Protein AF-A0A1Q3B0R3-F1 (afdb_monomer)

Solvent-accessible surface area (backbone atoms only — not comparable to full-atom values): 19581 Å² total; per-residue (Å²): 108,71,70,56,51,60,72,66,53,61,60,53,96,90,55,54,72,67,57,45,49,49,55,50,49,53,53,49,51,57,33,43,76,69,75,50,77,76,59,70,74,56,52,52,55,48,52,66,68,22,50,59,77,87,75,52,79,82,77,76,90,80,85,78,93,72,81,80,79,82,77,89,75,82,88,81,92,72,90,74,79,73,59,55,33,92,87,77,73,46,70,79,63,64,89,89,72,61,79,80,74,80,79,80,86,87,82,86,84,85,92,84,86,88,89,79,91,87,90,82,88,83,86,85,83,88,82,85,87,79,91,78,93,70,89,78,79,77,83,71,84,85,76,77,81,78,74,91,69,88,67,90,64,84,76,74,50,71,66,59,54,50,53,52,50,52,52,50,51,52,51,52,53,51,51,52,52,51,51,56,50,51,53,52,52,50,56,51,52,53,50,53,52,52,53,50,50,54,51,51,52,52,53,52,53,50,50,53,52,50,51,54,52,52,49,54,53,50,55,54,48,55,51,52,54,51,52,48,56,51,50,54,52,50,51,53,52,48,53,54,48,51,59,50,49,56,53,48,51,54,55,58,70,68,51,73,57,96,81,66,66,61,49,101,89,42,79,76,72,95,78,74,76,83,72,75,83,75,75,74,72,78,80,71,77,79,73,48,43,93,86,77,73,46,115

InterPro domains:
  IPR036875 Zinc finger, CCHC-type superfamily [SSF57756] (71-107)

Mean predicted aligned error: 23.67 Å

Organism: Cephalotus follicularis (NCBI:txid3775)

pLDDT: mean 71.51, std 23.35, range [25.36, 98.0]

Secondary structure (DSSP, 8-state):
-HHHHHHH----TT--HHHHHHHHHHHHHHHHHTT----HHHHHHHHHHHS-GGGS-------------PPPPPP--------B-TTT--BS--GGG-GGGGG--------------------------------------S---------------HHHHHHHHHHHHHHHHHHHHHHHHHHHHHHHHHHHHHHHHHHHHHHHHHHHHHHHHHHHHHHHHHHHHHHHHHHHHHHHHHHHHHHHHHHHHHHHHTSPPTT---BTTB---TT------------------TTT---

Foldseek 3Di:
DLVVCLVPQADDPPDDPVRSVVVNVVSQVVCVVVVRHDDPVVSVVSSVVRYDPVPPPPDDDDDDDDDDDDDDDDDDDDDDPFDADPPPRDGDDDPPPPPVPPPDDDDDDDDDDDDDDDDDDDDDDDDDDDDDDDDPPDPPPPDDPDDDDPDVPPPDDPVNVVVVVVVVVVVVVVVVVVVVVVVVVVVVVVVVVVVVVVVVVVVVVVVVVVVVVVVVVVVVVVVVVVVVVVVVVVVVVVVVVVVVVVVVVVVVVPDDDPPQPPDPPDDGDPDDDPDPPPPPPPPPPPPQPPPPRHD

Structure (mmCIF, N/CA/C/O backbone):
data_AF-A0A1Q3B0R3-F1
#
_entry.id   AF-A0A1Q3B0R3-F1
#
loop_
_atom_site.group_PDB
_atom_site.id
_atom_site.type_symbol
_atom_site.label_atom_id
_atom_site.label_alt_id
_atom_site.label_comp_id
_atom_site.label_asym_id
_atom_site.label_entity_id
_atom_site.label_seq_id
_atom_site.pdbx_PDB_ins_code
_atom_site.Cartn_x
_atom_site.Cartn_y
_atom_site.Cartn_z
_atom_site.occupancy
_atom_site.B_iso_or_equiv
_atom_site.auth_seq_id
_atom_site.auth_comp_id
_atom_site.auth_asym_id
_atom_site.auth_atom_id
_atom_site.pdbx_PDB_model_num
ATOM 1 N N . MET A 1 1 ? 8.144 33.956 -29.793 1.00 75.81 1 MET A N 1
ATOM 2 C CA . MET A 1 1 ? 9.539 34.201 -30.207 1.00 75.81 1 MET A CA 1
ATOM 3 C C . MET A 1 1 ? 10.248 32.880 -30.516 1.00 75.81 1 MET A C 1
ATOM 5 O O . MET A 1 1 ? 10.389 32.580 -31.688 1.00 75.81 1 MET A O 1
ATOM 9 N N . LEU A 1 2 ? 10.483 31.998 -29.536 1.00 83.12 2 LEU A N 1
ATOM 10 C CA . LEU A 1 2 ? 11.198 30.714 -29.725 1.00 83.12 2 LEU A CA 1
ATOM 11 C C . LEU A 1 2 ? 10.595 29.722 -30.744 1.00 83.12 2 LEU A C 1
ATOM 13 O O . LEU A 1 2 ? 11.325 29.058 -31.470 1.00 83.12 2 LEU A O 1
ATOM 17 N N . VAL A 1 3 ? 9.262 29.612 -30.836 1.00 83.94 3 VAL A N 1
ATOM 18 C CA . VAL A 1 3 ? 8.623 28.755 -31.864 1.00 83.94 3 VAL A CA 1
ATOM 19 C C . VAL A 1 3 ? 8.894 29.296 -33.268 1.00 83.94 3 VAL A C 1
ATOM 21 O O . VAL A 1 3 ? 9.126 28.526 -34.190 1.00 83.94 3 VAL A O 1
ATOM 24 N N . HIS A 1 4 ? 8.921 30.620 -33.414 1.00 84.31 4 HIS A N 1
ATOM 25 C CA . HIS A 1 4 ? 9.191 31.269 -34.690 1.00 84.31 4 HIS A CA 1
ATOM 26 C C . HIS A 1 4 ? 10.665 31.126 -35.093 1.00 84.31 4 HIS A C 1
ATOM 28 O O . HIS A 1 4 ? 10.960 30.841 -36.248 1.00 84.31 4 HIS A O 1
ATOM 34 N N . GLU A 1 5 ? 11.582 31.236 -34.130 1.00 84.69 5 GLU A N 1
ATOM 35 C CA . GLU A 1 5 ? 13.009 30.948 -34.331 1.00 84.69 5 GLU A CA 1
ATOM 36 C C . GLU A 1 5 ? 13.243 29.495 -34.746 1.00 84.69 5 GLU A C 1
ATOM 38 O O . GLU A 1 5 ? 14.002 29.239 -35.674 1.00 84.69 5 GLU A O 1
ATOM 43 N N . TYR A 1 6 ? 12.538 28.543 -34.128 1.00 90.38 6 TYR A N 1
ATOM 44 C CA . TYR A 1 6 ? 12.558 27.148 -34.561 1.00 90.38 6 TYR A CA 1
ATOM 45 C C . TYR A 1 6 ? 12.007 26.982 -35.984 1.00 90.38 6 TYR A C 1
ATOM 47 O O . TYR A 1 6 ? 12.627 26.322 -36.816 1.00 90.38 6 TYR A O 1
ATOM 55 N N . GLU A 1 7 ? 10.871 27.598 -36.312 1.00 88.38 7 GLU A N 1
ATOM 56 C CA . GLU A 1 7 ? 10.262 27.513 -37.645 1.00 88.38 7 GLU A CA 1
ATOM 57 C C . GLU A 1 7 ? 11.149 28.102 -38.747 1.00 88.38 7 GLU A C 1
ATOM 59 O O . GLU A 1 7 ? 11.248 27.502 -39.819 1.00 88.38 7 GLU A O 1
ATOM 64 N N . LEU A 1 8 ? 11.843 29.207 -38.473 1.00 89.38 8 LEU A N 1
ATOM 65 C CA . LEU A 1 8 ? 12.729 29.894 -39.417 1.00 89.38 8 LEU A CA 1
ATOM 66 C C . LEU A 1 8 ? 14.189 29.439 -39.360 1.00 89.38 8 LEU A C 1
ATOM 68 O O . LEU A 1 8 ? 15.002 29.927 -40.142 1.00 89.38 8 LEU A O 1
ATOM 72 N N . PHE A 1 9 ? 14.527 28.511 -38.465 1.00 92.88 9 PHE A N 1
ATOM 73 C CA . PHE A 1 9 ? 15.890 28.019 -38.316 1.00 92.88 9 PHE A CA 1
ATOM 74 C C . PHE A 1 9 ? 16.446 27.512 -39.655 1.00 92.88 9 PHE A C 1
ATOM 76 O O . PHE A 1 9 ? 15.808 26.683 -40.308 1.00 92.88 9 PHE A O 1
ATOM 83 N N . MET A 1 10 ? 17.623 28.008 -40.036 1.00 90.50 10 MET A N 1
ATOM 84 C CA . MET A 1 10 ? 18.402 27.642 -41.221 1.00 90.50 10 MET A CA 1
ATOM 85 C C . MET A 1 10 ? 19.889 27.711 -40.860 1.00 90.50 10 MET A C 1
ATOM 87 O O . MET A 1 10 ? 20.270 28.497 -39.986 1.00 90.50 10 MET A O 1
ATOM 91 N N . MET A 1 11 ? 20.708 26.891 -41.520 1.00 91.50 11 MET A N 1
ATOM 92 C CA . MET A 1 11 ? 22.163 26.988 -41.416 1.00 91.50 11 MET A CA 1
ATOM 93 C C . MET A 1 11 ? 22.639 28.265 -42.111 1.00 91.50 11 MET A C 1
ATOM 95 O O . MET A 1 11 ? 22.176 28.565 -43.214 1.00 91.50 11 MET A O 1
ATOM 99 N N . HIS A 1 12 ? 23.539 29.007 -41.471 1.00 87.69 12 HIS A N 1
ATOM 100 C CA . HIS A 1 12 ? 24.140 30.194 -42.082 1.00 87.69 12 HIS A CA 1
ATOM 101 C C . HIS A 1 12 ? 25.276 29.813 -43.039 1.00 87.69 12 HIS A C 1
ATOM 103 O O . HIS A 1 12 ? 25.896 28.764 -42.883 1.00 87.69 12 HIS A O 1
ATOM 109 N N . ASP A 1 13 ? 25.580 30.675 -44.012 1.00 81.25 13 ASP A N 1
ATOM 110 C CA . ASP A 1 13 ? 26.568 30.378 -45.064 1.00 81.25 13 ASP A CA 1
ATOM 111 C C . ASP A 1 13 ? 28.005 30.186 -44.529 1.00 81.25 13 ASP A C 1
ATOM 113 O O . ASP A 1 13 ? 28.779 29.437 -45.119 1.00 81.25 13 ASP A O 1
ATOM 117 N N . ASN A 1 14 ? 28.335 30.802 -43.386 1.00 84.94 14 ASN A N 1
ATOM 118 C CA . ASN A 1 14 ? 29.654 30.735 -42.735 1.00 84.94 14 ASN A CA 1
ATOM 119 C C . ASN A 1 14 ? 29.646 29.911 -41.431 1.00 84.94 14 ASN A C 1
ATOM 121 O O . ASN A 1 14 ? 30.568 30.013 -40.626 1.00 84.94 14 ASN A O 1
ATOM 125 N N . GLU A 1 15 ? 28.582 29.149 -41.176 1.00 89.38 15 GLU A N 1
ATOM 126 C CA . GLU A 1 15 ? 28.417 28.350 -39.959 1.00 89.38 15 GLU A CA 1
ATOM 127 C C . GLU A 1 15 ? 28.800 26.891 -40.234 1.00 89.38 15 GLU A C 1
ATOM 129 O O . GLU A 1 15 ? 28.349 26.292 -41.216 1.00 89.38 15 GLU A O 1
ATOM 134 N N . ASN A 1 16 ? 29.626 26.297 -39.366 1.00 89.75 16 ASN A N 1
ATOM 135 C CA . ASN A 1 16 ? 29.928 24.873 -39.466 1.00 89.75 16 ASN A CA 1
ATOM 136 C C . ASN A 1 16 ? 28.740 24.033 -38.949 1.00 89.75 16 ASN A C 1
ATOM 138 O O . ASN A 1 16 ? 27.865 24.505 -38.220 1.00 89.75 16 ASN A O 1
ATOM 142 N N . ILE A 1 17 ? 28.692 22.753 -39.320 1.00 88.12 17 ILE A N 1
ATOM 143 C CA . ILE A 1 17 ? 27.546 21.907 -38.971 1.00 88.12 17 ILE A CA 1
ATOM 144 C C . ILE A 1 17 ? 27.398 21.696 -37.454 1.00 88.12 17 ILE A C 1
ATOM 146 O O . ILE A 1 17 ? 26.274 21.610 -36.962 1.00 88.12 17 ILE A O 1
ATOM 150 N N . SER A 1 18 ? 28.508 21.655 -36.710 1.00 90.56 18 SER A N 1
ATOM 151 C CA . SER A 1 18 ? 28.524 21.506 -35.249 1.00 90.56 18 SER A CA 1
ATOM 152 C C . SER A 1 18 ? 27.925 22.731 -34.551 1.00 90.56 18 SER A C 1
ATOM 154 O O . SER A 1 18 ? 27.090 22.594 -33.653 1.00 90.56 18 SER A O 1
ATOM 156 N N . ASP A 1 19 ? 28.270 23.928 -35.017 1.00 90.31 19 ASP A N 1
ATOM 157 C CA . ASP A 1 19 ? 27.743 25.200 -34.522 1.00 90.31 19 ASP A CA 1
ATOM 158 C C . ASP A 1 19 ? 26.236 25.285 -34.785 1.00 90.31 19 ASP A C 1
ATOM 160 O O . ASP A 1 19 ? 25.451 25.571 -33.874 1.00 90.31 19 ASP A O 1
ATOM 164 N N . MET A 1 20 ? 25.809 24.895 -35.992 1.00 94.25 20 MET A N 1
ATOM 165 C CA . MET A 1 20 ? 24.393 24.811 -36.349 1.00 94.25 20 MET A CA 1
ATOM 166 C C . MET A 1 20 ? 23.641 23.842 -35.431 1.00 94.25 20 MET A C 1
ATOM 168 O O . MET A 1 20 ? 22.588 24.190 -34.885 1.00 94.25 20 MET A O 1
ATOM 172 N N . PHE A 1 21 ? 24.186 22.646 -35.194 1.00 93.75 21 PHE A N 1
ATOM 173 C CA . PHE A 1 21 ? 23.592 21.675 -34.274 1.00 93.75 21 PHE A CA 1
ATOM 174 C C . PHE A 1 21 ? 23.527 22.194 -32.837 1.00 93.75 21 PHE A C 1
ATOM 176 O O . PHE A 1 21 ? 22.549 21.923 -32.134 1.00 93.75 21 PHE A O 1
ATOM 183 N N . THR A 1 22 ? 24.522 22.965 -32.410 1.00 93.94 22 THR A N 1
ATOM 184 C CA . THR A 1 22 ? 24.564 23.573 -31.080 1.00 93.94 22 THR A CA 1
ATOM 185 C C . THR A 1 22 ? 23.454 24.611 -30.928 1.00 93.94 22 THR A C 1
ATOM 187 O O . THR A 1 22 ? 22.653 24.509 -29.997 1.00 93.94 22 THR A O 1
ATOM 190 N N . ARG A 1 23 ? 23.288 25.533 -31.890 1.00 94.19 23 ARG A N 1
ATOM 191 C CA . ARG A 1 23 ? 22.173 26.501 -31.881 1.00 94.19 23 ARG A CA 1
ATOM 192 C C . ARG A 1 23 ? 20.811 25.816 -31.949 1.00 94.19 23 ARG A C 1
ATOM 194 O O . ARG A 1 23 ? 19.897 26.187 -31.212 1.00 94.19 23 ARG A O 1
ATOM 201 N N . PHE A 1 24 ? 20.679 24.788 -32.788 1.00 94.75 24 PHE A N 1
ATOM 202 C CA . PHE A 1 24 ? 19.458 23.992 -32.883 1.00 94.75 24 PHE A CA 1
ATOM 203 C C . PHE A 1 24 ? 19.120 23.327 -31.543 1.00 94.75 24 PHE A C 1
ATOM 205 O O . PHE A 1 24 ? 17.984 23.401 -31.077 1.00 94.75 24 PHE A O 1
ATOM 212 N N . THR A 1 25 ? 20.110 22.723 -30.886 1.00 93.00 25 THR A N 1
ATOM 213 C CA . THR A 1 25 ? 19.940 22.044 -29.595 1.00 93.00 25 THR A CA 1
ATOM 214 C C . THR A 1 25 ? 19.561 23.022 -28.488 1.00 93.00 25 THR A C 1
ATOM 216 O O . THR A 1 25 ? 18.655 22.724 -27.709 1.00 93.00 25 THR A O 1
ATOM 219 N N . THR A 1 26 ? 20.166 24.211 -28.459 1.00 93.50 26 THR A N 1
ATOM 220 C CA . THR A 1 26 ? 19.794 25.288 -27.533 1.00 93.50 26 THR A CA 1
ATOM 221 C C . THR A 1 26 ? 18.325 25.674 -27.700 1.00 93.50 26 THR A C 1
ATOM 223 O O . THR A 1 26 ? 17.579 25.658 -26.723 1.00 93.50 26 THR A O 1
ATOM 226 N N . ILE A 1 27 ? 17.863 25.894 -28.938 1.00 92.19 27 ILE A N 1
ATOM 227 C CA . ILE A 1 27 ? 16.454 26.213 -29.230 1.00 92.19 27 ILE A CA 1
ATOM 228 C C . ILE A 1 27 ? 15.523 25.073 -28.787 1.00 92.19 27 ILE A C 1
ATOM 230 O O . ILE A 1 27 ? 14.490 25.317 -28.160 1.00 92.19 27 ILE A O 1
ATOM 234 N N . ILE A 1 28 ? 15.880 23.816 -29.070 1.00 93.06 28 ILE A N 1
ATOM 235 C CA . ILE A 1 28 ? 15.081 22.651 -28.667 1.00 93.06 28 ILE A CA 1
ATOM 236 C C . ILE A 1 28 ? 15.010 22.504 -27.148 1.00 93.06 28 ILE A C 1
ATOM 238 O O . ILE A 1 28 ? 13.943 22.194 -26.620 1.00 93.06 28 ILE A O 1
ATOM 242 N N . ASN A 1 29 ? 16.107 22.733 -26.434 1.00 91.31 29 ASN A N 1
ATOM 243 C CA . ASN A 1 29 ? 16.129 22.655 -24.977 1.00 91.31 29 ASN A CA 1
ATOM 244 C C . ASN A 1 29 ? 15.290 23.777 -24.349 1.00 91.31 29 ASN A C 1
ATOM 246 O O . ASN A 1 29 ? 14.491 23.506 -23.453 1.00 91.31 29 ASN A O 1
ATOM 250 N N . SER A 1 30 ? 15.355 24.998 -24.887 1.00 90.56 30 SER A N 1
ATOM 251 C CA . SER A 1 30 ? 14.465 26.092 -24.480 1.00 90.56 30 SER A CA 1
ATOM 252 C C . SER A 1 30 ? 12.987 25.770 -24.738 1.00 90.56 30 SER A C 1
ATOM 254 O O . SER A 1 30 ? 12.137 26.067 -23.901 1.00 90.56 30 SER A O 1
ATOM 256 N N . LEU A 1 31 ? 12.654 25.117 -25.857 1.00 89.94 31 LEU A N 1
ATOM 257 C CA . LEU A 1 31 ? 11.280 24.691 -26.158 1.00 89.94 31 LEU A CA 1
ATOM 258 C C . LEU A 1 31 ? 10.804 23.549 -25.249 1.00 89.94 31 LEU A C 1
ATOM 260 O O . LEU A 1 31 ? 9.657 23.574 -24.797 1.00 89.94 31 LEU A O 1
ATOM 264 N N . LYS A 1 32 ? 11.684 22.599 -24.910 1.00 89.06 32 LYS A N 1
ATOM 265 C CA . LYS A 1 32 ? 11.400 21.539 -23.928 1.00 89.06 32 LYS A CA 1
ATOM 266 C C . LYS A 1 32 ? 11.084 22.116 -22.549 1.00 89.06 32 LYS A C 1
ATOM 268 O O . LYS A 1 32 ? 10.120 21.671 -21.934 1.00 89.06 32 LYS A O 1
ATOM 273 N N . ASN A 1 33 ? 11.818 23.143 -22.114 1.00 87.38 33 ASN A N 1
ATOM 274 C CA . ASN A 1 33 ? 11.553 23.845 -20.851 1.00 87.38 33 ASN A CA 1
ATOM 275 C C . ASN A 1 33 ? 10.179 24.540 -20.836 1.00 87.38 33 ASN A C 1
ATOM 277 O O . ASN A 1 33 ? 9.590 24.727 -19.778 1.00 87.38 33 ASN A O 1
ATOM 281 N N . LEU A 1 34 ? 9.630 24.868 -22.010 1.00 86.75 34 LEU A N 1
ATOM 282 C CA . LEU A 1 34 ? 8.288 25.433 -22.189 1.00 86.75 34 LEU A CA 1
ATOM 283 C C . LEU A 1 34 ? 7.212 24.365 -22.470 1.00 86.75 34 LEU A C 1
ATOM 285 O O . LEU A 1 34 ? 6.147 24.689 -22.999 1.00 86.75 34 LEU A O 1
ATOM 289 N N . CYS A 1 35 ? 7.488 23.093 -22.158 1.00 80.56 35 CYS A N 1
ATOM 290 C CA . CYS A 1 35 ? 6.612 21.940 -22.412 1.00 80.56 35 CYS A CA 1
ATOM 291 C C . CYS A 1 35 ? 6.241 21.720 -23.893 1.00 80.56 35 CYS A C 1
ATOM 293 O O . CYS A 1 35 ? 5.254 21.053 -24.200 1.00 80.56 35 CYS A O 1
ATOM 295 N N . LYS A 1 36 ? 7.042 22.235 -24.833 1.00 82.12 36 LYS A N 1
ATOM 296 C CA . LYS A 1 36 ? 6.892 21.985 -26.273 1.00 82.12 36 LYS A CA 1
ATOM 297 C C . LYS A 1 36 ? 7.989 21.038 -26.739 1.00 82.12 36 LYS A C 1
ATOM 299 O O . LYS A 1 36 ? 9.093 21.460 -27.076 1.00 82.12 36 LYS A O 1
ATOM 304 N N . SER A 1 37 ? 7.691 19.742 -26.735 1.00 84.62 37 SER A N 1
ATOM 305 C CA . SER A 1 37 ? 8.603 18.706 -27.217 1.00 84.62 37 SER A CA 1
ATOM 306 C C . SER A 1 37 ? 8.221 18.250 -28.625 1.00 84.62 37 SER A C 1
ATOM 308 O O . SER A 1 37 ? 7.045 18.142 -28.965 1.00 84.62 37 SER A O 1
ATOM 310 N N . TYR A 1 38 ? 9.233 17.978 -29.447 1.00 86.69 38 TYR A N 1
ATOM 311 C CA . TYR A 1 38 ? 9.063 17.454 -30.800 1.00 86.69 38 TYR A CA 1
ATOM 312 C C . TYR A 1 38 ? 9.634 16.036 -30.866 1.00 86.69 38 TYR A C 1
ATOM 314 O O . TYR A 1 38 ? 10.700 15.779 -30.293 1.00 86.69 38 TYR A O 1
ATOM 322 N N . PRO A 1 39 ? 8.970 15.100 -31.561 1.00 87.81 39 PRO A N 1
ATOM 323 C CA . PRO A 1 39 ? 9.484 13.751 -31.723 1.00 87.81 39 PRO A CA 1
ATOM 324 C C . PRO A 1 39 ? 10.744 13.749 -32.605 1.00 87.81 39 PRO A C 1
ATOM 326 O O . PRO A 1 39 ? 10.851 14.506 -33.569 1.00 87.81 39 PRO A O 1
ATOM 329 N N . ASN A 1 40 ? 11.682 12.834 -32.329 1.00 87.06 40 ASN A N 1
ATOM 330 C CA . ASN A 1 40 ? 12.989 12.775 -33.008 1.00 87.06 40 ASN A CA 1
ATOM 331 C C . ASN A 1 40 ? 12.896 12.788 -34.543 1.00 87.06 40 ASN A C 1
ATOM 333 O O . ASN A 1 40 ? 13.715 13.407 -35.212 1.00 87.06 40 ASN A O 1
ATOM 337 N N . HIS A 1 41 ? 11.882 12.138 -35.116 1.00 87.62 41 HIS A N 1
ATOM 338 C CA . HIS A 1 41 ? 11.706 12.078 -36.565 1.00 87.62 41 HIS A CA 1
ATOM 339 C C . HIS A 1 41 ? 11.349 13.441 -37.199 1.00 87.62 41 HIS A C 1
ATOM 341 O O . HIS A 1 41 ? 11.683 13.678 -38.360 1.00 87.62 41 HIS A O 1
ATOM 347 N N . GLU A 1 42 ? 10.696 14.346 -36.463 1.00 89.44 42 GLU A N 1
ATOM 348 C CA . GLU A 1 42 ? 10.423 15.720 -36.909 1.00 89.44 42 GLU A CA 1
ATOM 349 C C . GLU A 1 42 ? 11.665 16.596 -36.792 1.00 89.44 42 GLU A C 1
ATOM 351 O O . GLU A 1 42 ? 11.968 17.342 -37.720 1.00 89.44 42 GLU A O 1
ATOM 356 N N . LEU A 1 43 ? 12.429 16.440 -35.707 1.00 91.56 43 LEU A N 1
ATOM 357 C CA . LEU A 1 43 ? 13.704 17.131 -35.512 1.00 91.56 43 LEU A CA 1
ATOM 358 C C . LEU A 1 43 ? 14.698 16.795 -36.628 1.00 91.56 43 LEU A C 1
ATOM 360 O O . LEU A 1 43 ? 15.268 17.697 -37.235 1.00 91.56 43 LEU A O 1
ATOM 364 N N . VAL A 1 44 ? 14.832 15.510 -36.970 1.00 88.44 44 VAL A N 1
ATOM 365 C CA . VAL A 1 44 ? 15.691 15.056 -38.076 1.00 88.44 44 VAL A CA 1
ATOM 366 C C . VAL A 1 44 ? 15.230 15.651 -39.407 1.00 88.44 44 VAL A C 1
ATOM 368 O O . VAL A 1 44 ? 16.040 16.191 -40.155 1.00 88.44 44 VAL A O 1
ATOM 371 N N . ARG A 1 45 ? 13.923 15.625 -39.706 1.00 89.19 45 ARG A N 1
ATOM 372 C CA . ARG A 1 45 ? 13.390 16.254 -40.930 1.00 89.19 45 ARG A CA 1
ATOM 373 C C . ARG A 1 45 ? 13.616 17.759 -40.959 1.00 89.19 45 ARG A C 1
ATOM 375 O O . ARG A 1 45 ? 13.811 18.307 -42.040 1.00 89.19 45 ARG A O 1
ATOM 382 N N . LYS A 1 46 ? 13.548 18.423 -39.806 1.00 91.62 46 LYS A N 1
ATOM 383 C CA . LYS A 1 46 ? 13.799 19.854 -39.685 1.00 91.62 46 LYS A CA 1
ATOM 384 C C . LYS A 1 46 ? 15.256 20.157 -40.015 1.00 91.62 46 LYS A C 1
ATOM 386 O O . LYS A 1 46 ? 15.487 20.906 -40.953 1.00 91.62 46 LYS A O 1
ATOM 391 N N . ILE A 1 47 ? 16.204 19.487 -39.363 1.00 90.62 47 ILE A N 1
ATOM 392 C CA . ILE A 1 47 ? 17.645 19.641 -39.618 1.00 90.62 47 ILE A CA 1
ATOM 393 C C . ILE A 1 47 ? 17.985 19.395 -41.093 1.00 90.62 47 ILE A C 1
ATOM 395 O O . ILE A 1 47 ? 18.638 20.225 -41.716 1.00 90.62 47 ILE A O 1
ATOM 399 N N . LEU A 1 48 ? 17.463 18.320 -41.693 1.00 87.31 48 LEU A N 1
ATOM 400 C CA . LEU A 1 48 ? 17.696 18.014 -43.111 1.00 87.31 48 LEU A CA 1
ATOM 401 C C . LEU A 1 48 ? 17.177 19.100 -44.069 1.00 87.31 48 LEU A C 1
ATOM 403 O O . LEU A 1 48 ? 17.702 19.239 -45.169 1.00 87.31 48 LEU A O 1
ATOM 407 N N . ARG A 1 49 ? 16.153 19.870 -43.678 1.00 86.88 49 ARG A N 1
ATOM 408 C CA . ARG A 1 49 ? 15.643 21.013 -44.459 1.00 86.88 49 ARG A CA 1
ATOM 409 C C . ARG A 1 49 ? 16.430 22.301 -44.218 1.00 86.88 49 ARG A C 1
ATOM 411 O O . ARG A 1 49 ? 16.355 23.198 -45.050 1.00 86.88 49 ARG A O 1
ATOM 418 N N . CYS A 1 50 ? 17.132 22.394 -43.091 1.00 89.19 50 CYS A N 1
ATOM 419 C CA . CYS A 1 50 ? 17.934 23.552 -42.702 1.00 89.19 50 CYS A CA 1
ATOM 420 C C . CYS A 1 50 ? 19.330 23.547 -43.336 1.00 89.19 50 CYS A C 1
ATOM 422 O O . CYS A 1 50 ? 19.975 24.593 -43.356 1.00 89.19 50 CYS A O 1
ATOM 424 N N . LEU A 1 51 ? 19.783 22.395 -43.845 1.00 87.44 51 LEU A N 1
ATOM 425 C CA . LEU A 1 51 ? 21.063 22.256 -44.534 1.00 87.44 51 LEU A CA 1
ATOM 426 C C . LEU A 1 51 ? 21.042 22.914 -45.928 1.00 87.44 51 LEU A C 1
ATOM 428 O O . LEU A 1 51 ? 20.009 22.895 -46.610 1.00 87.44 51 LEU A O 1
ATOM 432 N N . PRO A 1 52 ? 22.182 23.453 -46.399 1.00 84.38 52 PRO A N 1
ATOM 433 C CA . PRO A 1 52 ? 22.292 24.004 -47.741 1.00 84.38 52 PRO A CA 1
ATOM 434 C C . PRO A 1 52 ? 22.019 22.954 -48.816 1.00 84.38 52 PRO A C 1
ATOM 436 O O . PRO A 1 52 ? 22.311 21.768 -48.665 1.00 84.38 52 PRO A O 1
ATOM 439 N N . LYS A 1 53 ? 21.537 23.404 -49.978 1.00 77.44 53 LYS A N 1
ATOM 440 C CA . LYS A 1 53 ? 21.239 22.515 -51.115 1.00 77.44 53 LYS A CA 1
ATOM 441 C C . LYS A 1 53 ? 22.462 21.745 -51.628 1.00 77.44 53 LYS A C 1
ATOM 443 O O . LYS A 1 53 ? 22.285 20.698 -52.243 1.00 77.44 53 LYS A O 1
ATOM 448 N N . SER A 1 54 ? 23.678 22.221 -51.357 1.00 74.25 54 SER A N 1
ATOM 449 C CA . SER A 1 54 ? 24.927 21.513 -51.669 1.00 74.25 54 SER A CA 1
ATOM 450 C C . SER A 1 54 ? 25.070 20.173 -50.936 1.00 74.25 54 SER A C 1
ATOM 452 O O . SER A 1 54 ? 25.796 19.310 -51.417 1.00 74.25 54 SER A O 1
ATOM 454 N N . TRP A 1 55 ? 24.335 19.975 -49.836 1.00 70.25 55 TRP A N 1
ATOM 455 C CA . TRP A 1 55 ? 24.295 18.740 -49.046 1.00 70.25 55 TRP A CA 1
ATOM 456 C C . TRP A 1 55 ? 23.190 17.772 -49.490 1.00 70.25 55 TRP A C 1
ATOM 458 O O . TRP A 1 55 ? 23.026 16.700 -48.907 1.00 70.25 55 TRP A O 1
ATOM 468 N N . THR A 1 56 ? 22.411 18.120 -50.522 1.00 69.56 56 THR A N 1
ATOM 469 C CA . THR A 1 56 ? 21.490 17.153 -51.127 1.00 69.56 56 THR A CA 1
ATOM 470 C C . THR A 1 56 ? 22.295 16.084 -51.873 1.00 69.56 56 THR A C 1
ATOM 472 O O . THR A 1 56 ? 23.232 16.434 -52.596 1.00 69.56 56 THR A O 1
ATOM 475 N N . PRO A 1 57 ? 21.967 14.786 -51.724 1.00 60.94 57 PRO A N 1
ATOM 476 C CA . PRO A 1 57 ? 22.669 13.735 -52.447 1.00 60.94 57 PRO A CA 1
ATOM 477 C C . PRO A 1 57 ? 22.588 14.012 -53.951 1.00 60.94 57 PRO A C 1
ATOM 479 O O . PRO A 1 57 ? 21.491 14.056 -54.516 1.00 60.94 57 PRO A O 1
ATOM 482 N N . LYS A 1 58 ? 23.736 14.221 -54.606 1.00 49.28 58 LYS A N 1
ATOM 483 C CA . LYS A 1 58 ? 23.811 14.271 -56.071 1.00 49.28 58 LYS A CA 1
ATOM 484 C C . LYS A 1 58 ? 23.280 12.930 -56.587 1.00 49.28 58 LYS A C 1
ATOM 486 O O . LYS A 1 58 ? 23.828 11.878 -56.276 1.00 49.28 58 LYS A O 1
ATOM 491 N N . GLY A 1 59 ? 22.134 12.974 -57.263 1.00 43.56 59 GLY A N 1
ATOM 492 C CA . GLY A 1 59 ? 21.321 11.795 -57.536 1.00 43.56 59 GLY A CA 1
ATOM 493 C C . GLY A 1 59 ? 21.991 10.781 -58.461 1.00 43.56 59 GLY A C 1
ATOM 494 O O . GLY A 1 59 ? 22.439 11.127 -59.549 1.00 43.56 59 GLY A O 1
ATOM 495 N N . HIS A 1 60 ? 21.931 9.509 -58.073 1.00 34.88 60 HIS A N 1
ATOM 496 C CA . HIS A 1 60 ? 21.808 8.423 -59.040 1.00 34.88 60 HIS A CA 1
ATOM 497 C C . HIS A 1 60 ? 20.327 8.300 -59.447 1.00 34.88 60 HIS A C 1
ATOM 499 O O . HIS A 1 60 ? 19.457 8.277 -58.568 1.00 34.88 60 HIS A O 1
ATOM 505 N N . PRO A 1 61 ? 19.993 8.220 -60.747 1.00 36.97 61 PRO A N 1
ATOM 506 C CA . PRO A 1 61 ? 18.626 7.958 -61.174 1.00 36.97 61 PRO A CA 1
ATOM 507 C C . PRO A 1 61 ? 18.269 6.504 -60.843 1.00 36.97 61 PRO A C 1
ATOM 509 O O . PRO A 1 61 ? 18.814 5.571 -61.427 1.00 36.97 61 PRO A O 1
ATOM 512 N N . THR A 1 62 ? 17.343 6.294 -59.907 1.00 36.28 62 THR A N 1
ATOM 513 C CA . THR A 1 62 ? 16.737 4.976 -59.676 1.00 36.28 62 THR A CA 1
ATOM 514 C C . THR A 1 62 ? 15.492 4.827 -60.555 1.00 36.28 62 THR A C 1
ATOM 516 O O . THR A 1 62 ? 14.637 5.719 -60.570 1.00 36.28 62 THR A O 1
ATOM 519 N N . PRO A 1 63 ? 15.349 3.728 -61.318 1.00 36.34 63 PRO A N 1
ATOM 520 C CA . PRO A 1 63 ? 14.162 3.500 -62.114 1.00 36.34 63 PRO A CA 1
ATOM 521 C C . PRO A 1 63 ? 13.059 2.853 -61.267 1.00 36.34 63 PRO A C 1
ATOM 523 O O . PRO A 1 63 ? 13.287 1.986 -60.428 1.00 36.34 63 PRO A O 1
ATOM 526 N N . THR A 1 64 ? 11.830 3.221 -61.617 1.00 31.61 64 THR A N 1
ATOM 527 C CA . THR A 1 64 ? 10.546 2.586 -61.283 1.00 31.61 64 THR A CA 1
ATOM 528 C C . THR A 1 64 ? 9.878 2.948 -59.952 1.00 31.61 64 THR A C 1
ATOM 530 O O . THR A 1 64 ? 10.188 2.478 -58.861 1.00 31.61 64 THR A O 1
ATOM 533 N N . LYS A 1 65 ? 8.812 3.737 -60.127 1.00 46.69 65 LYS A N 1
ATOM 534 C CA . LYS A 1 65 ? 7.602 3.786 -59.307 1.00 46.69 65 LYS A CA 1
ATOM 535 C C . LYS A 1 65 ? 7.231 2.382 -58.802 1.00 46.69 65 LYS A C 1
ATOM 537 O O . LYS A 1 65 ? 6.715 1.571 -59.566 1.00 46.69 65 LYS A O 1
ATOM 542 N N . LYS A 1 66 ? 7.389 2.130 -57.504 1.00 36.72 66 LYS A N 1
ATOM 543 C CA . LYS A 1 66 ? 6.589 1.130 -56.793 1.00 36.72 66 LYS A CA 1
ATOM 544 C C . LYS A 1 66 ? 5.702 1.866 -55.806 1.00 36.72 66 LYS A C 1
ATOM 546 O O . LYS A 1 66 ? 6.140 2.392 -54.790 1.00 36.72 66 LYS A O 1
ATOM 551 N N . THR A 1 67 ? 4.436 1.944 -56.187 1.00 33.84 67 THR A N 1
ATOM 552 C CA . THR A 1 67 ? 3.304 2.292 -55.337 1.00 33.84 67 THR A CA 1
ATOM 553 C C . THR A 1 67 ? 3.391 1.519 -54.023 1.00 33.84 67 THR A C 1
ATOM 555 O O . THR A 1 67 ? 3.271 0.293 -54.019 1.00 33.84 67 THR A O 1
ATOM 558 N N . PHE A 1 68 ? 3.577 2.224 -52.907 1.00 30.98 68 PHE A N 1
ATOM 559 C CA . PHE A 1 68 ? 3.335 1.647 -51.591 1.00 30.98 68 PHE A CA 1
ATOM 560 C C . PHE A 1 68 ? 1.845 1.319 -51.487 1.00 30.98 68 PHE A C 1
ATOM 562 O O . PHE A 1 68 ? 0.980 2.196 -51.499 1.00 30.98 68 PHE A O 1
ATOM 569 N N . LYS A 1 69 ? 1.561 0.020 -51.453 1.00 31.73 69 LYS A N 1
ATOM 570 C CA . LYS A 1 69 ? 0.244 -0.568 -51.224 1.00 31.73 69 LYS A CA 1
ATOM 571 C C . LYS A 1 69 ? -0.276 -0.052 -49.873 1.00 31.73 69 LYS A C 1
ATOM 573 O O . LYS A 1 69 ? 0.325 -0.328 -48.837 1.00 31.73 69 LYS A O 1
ATOM 578 N N . LYS A 1 70 ? -1.368 0.722 -49.888 1.00 34.28 70 LYS A N 1
ATOM 579 C CA . LYS A 1 70 ? -2.141 1.070 -48.685 1.00 34.28 70 LYS A CA 1
ATOM 580 C C . LYS A 1 70 ? -2.682 -0.221 -48.064 1.00 34.28 70 LYS A C 1
ATOM 582 O O . LYS A 1 70 ? -3.393 -0.960 -48.740 1.00 34.28 70 LYS A O 1
ATOM 587 N N . TYR A 1 71 ? -2.390 -0.450 -46.788 1.00 29.81 71 TYR A N 1
ATOM 588 C CA . TYR A 1 71 ? -3.213 -1.311 -45.939 1.00 29.81 71 TYR A CA 1
ATOM 589 C C . TYR A 1 71 ? -4.304 -0.448 -45.284 1.00 29.81 71 TYR A C 1
ATOM 591 O O . TYR A 1 71 ? -3.995 0.663 -44.843 1.00 29.81 71 TYR A O 1
ATOM 599 N N . PRO A 1 72 ? -5.567 -0.904 -45.238 1.00 33.97 72 PRO A N 1
ATOM 600 C CA . PRO A 1 72 ? -6.644 -0.158 -44.612 1.00 33.97 72 PRO A CA 1
ATOM 601 C C . PRO A 1 72 ? -6.605 -0.388 -43.098 1.00 33.97 72 PRO A C 1
ATOM 603 O O . PRO A 1 72 ? -6.772 -1.515 -42.637 1.00 33.97 72 PRO A O 1
ATOM 606 N N . HIS A 1 73 ? -6.414 0.676 -42.321 1.00 31.73 73 HIS A N 1
ATOM 607 C CA . HIS A 1 73 ? -6.824 0.689 -40.920 1.00 31.73 73 HIS A CA 1
ATOM 608 C C . HIS A 1 73 ? -8.154 1.436 -40.820 1.00 31.73 73 HIS A C 1
ATOM 610 O O . HIS A 1 73 ? -8.284 2.548 -41.330 1.00 31.73 73 HIS A O 1
ATOM 616 N N . LYS A 1 74 ? -9.134 0.753 -40.219 1.00 31.59 74 LYS A N 1
ATOM 617 C CA . LYS A 1 74 ? -10.475 1.244 -39.897 1.00 31.59 74 LYS A CA 1
ATOM 618 C C . LYS A 1 74 ? -10.414 2.545 -39.093 1.00 31.59 74 LYS A C 1
ATOM 620 O O . LYS A 1 74 ? -9.514 2.742 -38.282 1.00 31.59 74 LYS A O 1
ATOM 625 N N . GLU A 1 75 ? -11.392 3.391 -39.379 1.00 33.84 75 GLU A N 1
ATOM 626 C CA . GLU A 1 75 ? -11.633 4.717 -38.823 1.00 33.84 75 GLU A CA 1
ATOM 627 C C . GLU A 1 75 ? -11.836 4.702 -37.305 1.00 33.84 75 GLU A C 1
ATOM 629 O O . GLU A 1 75 ? -12.624 3.915 -36.791 1.00 33.84 75 GLU A O 1
ATOM 634 N N . GLU A 1 76 ? -11.218 5.669 -36.627 1.00 30.28 76 GLU A N 1
ATOM 635 C CA . GLU A 1 76 ? -11.837 6.362 -35.500 1.00 30.28 76 GLU A CA 1
ATOM 636 C C . GLU A 1 76 ? -11.695 7.869 -35.746 1.00 30.28 76 GLU A C 1
ATOM 638 O O . GLU A 1 76 ? -10.636 8.394 -36.100 1.00 30.28 76 GLU A O 1
ATOM 643 N N . SER A 1 77 ? -12.839 8.539 -35.692 1.00 42.41 77 SER A N 1
ATOM 644 C CA . SER A 1 77 ? -13.110 9.872 -36.209 1.00 42.41 77 SER A CA 1
ATOM 645 C C . SER A 1 77 ? -12.486 10.987 -35.369 1.00 42.41 77 SER A C 1
ATOM 647 O O . SER A 1 77 ? -12.896 11.212 -34.233 1.00 42.41 77 SER A O 1
ATOM 649 N N . ILE A 1 78 ? -11.608 11.785 -35.977 1.00 35.81 78 ILE A N 1
ATOM 650 C CA . ILE A 1 78 ? -11.346 13.163 -35.547 1.00 35.81 78 ILE A CA 1
ATOM 651 C C . ILE A 1 78 ? -11.637 14.054 -36.752 1.00 35.81 78 ILE A C 1
ATOM 653 O O . ILE A 1 78 ? -10.948 13.986 -37.771 1.00 35.81 78 ILE A O 1
ATOM 657 N N . LYS A 1 79 ? -12.703 14.853 -36.646 1.00 44.78 79 LYS A N 1
ATOM 658 C CA . LYS A 1 79 ? -13.111 15.846 -37.644 1.00 44.78 79 LYS A CA 1
ATOM 659 C C . LYS A 1 79 ? -11.944 16.812 -37.877 1.00 44.78 79 LYS A C 1
ATOM 661 O O . LYS A 1 79 ? -11.645 17.637 -37.022 1.00 44.78 79 LYS A O 1
ATOM 666 N N . LYS A 1 80 ? -11.262 16.687 -39.017 1.00 39.00 80 LYS A N 1
ATOM 667 C CA . LYS A 1 80 ? -10.327 17.704 -39.503 1.00 39.00 80 LYS A CA 1
ATOM 668 C C . LYS A 1 80 ? -11.155 18.769 -40.203 1.00 39.00 80 LYS A C 1
ATOM 670 O O . LYS A 1 80 ? -11.660 18.523 -41.294 1.00 39.00 80 LYS A O 1
ATOM 675 N N . GLU A 1 81 ? -11.305 19.926 -39.576 1.00 45.09 81 GLU A N 1
ATOM 676 C CA . GLU A 1 81 ? -11.661 21.135 -40.313 1.00 45.09 81 GLU A CA 1
ATOM 677 C C . GLU A 1 81 ? -10.553 21.389 -41.342 1.00 45.09 81 GLU A C 1
ATOM 679 O O . GLU A 1 81 ? -9.369 21.483 -41.006 1.00 45.09 81 GLU A O 1
ATOM 684 N N . GLU A 1 82 ? -10.921 21.387 -42.620 1.00 43.97 82 GLU A N 1
ATOM 685 C CA . GLU A 1 82 ? -9.988 21.621 -43.714 1.00 43.97 82 GLU A CA 1
ATOM 686 C C . GLU A 1 82 ? -9.432 23.046 -43.611 1.00 43.97 82 GLU A C 1
ATOM 688 O O . GLU A 1 82 ? -10.167 24.024 -43.707 1.00 43.97 82 GLU A O 1
ATOM 693 N N . LEU A 1 83 ? -8.117 23.172 -43.418 1.00 48.59 83 LEU A N 1
ATOM 694 C CA . LEU A 1 83 ? -7.422 24.458 -4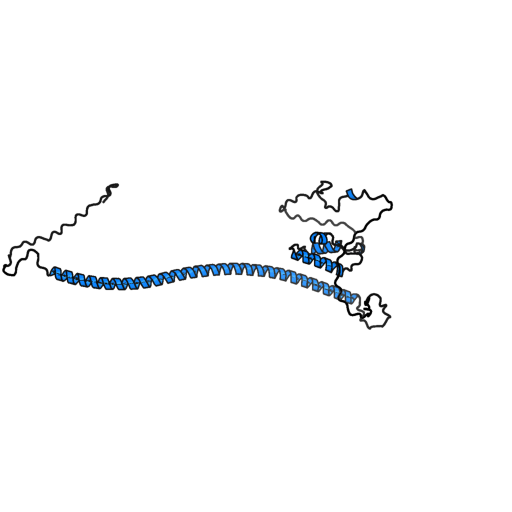3.410 1.00 48.59 83 LEU A CA 1
ATOM 695 C C . LEU A 1 83 ? -7.584 25.146 -44.775 1.00 48.59 83 LEU A C 1
ATOM 697 O O . LEU A 1 83 ? -7.091 24.663 -45.801 1.00 48.59 83 LEU A O 1
ATOM 701 N N . ILE A 1 84 ? -8.276 26.286 -44.770 1.00 54.50 84 ILE A N 1
ATOM 702 C CA . ILE A 1 84 ? -8.531 27.125 -45.941 1.00 54.50 84 ILE A CA 1
ATOM 703 C C . ILE A 1 84 ? -7.453 28.213 -46.008 1.00 54.50 84 ILE A C 1
ATOM 705 O O . ILE A 1 84 ? -7.223 28.939 -45.041 1.00 54.50 84 ILE A O 1
ATOM 709 N N . CYS A 1 85 ? -6.792 28.356 -47.158 1.00 55.94 85 CYS A N 1
ATOM 710 C CA . CYS A 1 85 ? -5.817 29.427 -47.364 1.00 55.94 85 CYS A CA 1
ATOM 711 C C . CYS A 1 85 ? -6.497 30.810 -47.318 1.00 55.94 85 CYS A C 1
ATOM 713 O O . CYS A 1 85 ? -7.442 31.066 -48.066 1.00 55.94 85 CYS A O 1
ATOM 715 N N . TYR A 1 86 ? -5.978 31.715 -46.483 1.00 50.69 86 TYR A N 1
ATOM 716 C CA . TYR A 1 86 ? -6.573 33.033 -46.217 1.00 50.69 86 TYR A CA 1
ATOM 717 C C . TYR A 1 86 ? -6.629 33.952 -47.456 1.00 50.69 86 TYR A C 1
ATOM 719 O O . TYR A 1 86 ? -7.502 34.808 -47.553 1.00 50.69 86 TYR A O 1
ATOM 727 N N . GLU A 1 87 ? -5.743 33.743 -48.438 1.00 53.22 87 GLU A N 1
ATOM 728 C CA . GLU A 1 87 ? -5.634 34.589 -49.639 1.00 53.22 87 GLU A CA 1
ATOM 729 C C . GLU A 1 87 ? -6.410 34.055 -50.852 1.00 53.22 87 GLU A C 1
ATOM 731 O O . GLU A 1 87 ? -6.922 34.843 -51.643 1.00 53.22 87 GLU A O 1
ATOM 736 N N . CYS A 1 88 ? -6.541 32.731 -51.009 1.00 64.81 88 CYS A N 1
ATOM 737 C CA . CYS A 1 88 ? -7.217 32.128 -52.170 1.00 64.81 88 CYS A CA 1
ATOM 738 C C . CYS A 1 88 ? -8.489 31.332 -51.835 1.00 64.81 88 CYS A C 1
ATOM 740 O O . CYS A 1 88 ? -9.147 30.836 -52.749 1.00 64.81 88 CYS A O 1
ATOM 742 N N . LYS A 1 89 ? -8.854 31.239 -50.548 1.00 61.72 89 LYS A N 1
ATOM 743 C CA . LYS A 1 89 ? -10.097 30.644 -50.024 1.00 61.72 89 LYS A CA 1
ATOM 744 C C . LYS A 1 89 ? -10.400 29.209 -50.499 1.00 61.72 89 LYS A C 1
ATOM 746 O O . LYS A 1 89 ? -11.562 28.820 -50.558 1.00 61.72 89 LYS A O 1
ATOM 751 N N . LYS A 1 90 ? -9.378 28.403 -50.820 1.00 59.19 90 LYS A N 1
ATOM 752 C CA . LYS A 1 90 ? -9.525 26.973 -51.168 1.00 59.19 90 LYS A CA 1
ATOM 753 C C . LYS A 1 90 ? -8.888 26.060 -50.105 1.00 59.19 90 LYS A C 1
ATOM 755 O O . LYS A 1 90 ? -7.846 26.443 -49.562 1.00 59.19 90 LYS A O 1
ATOM 760 N N . PRO A 1 91 ? -9.476 24.881 -49.815 1.00 50.62 91 PRO A N 1
ATOM 761 C CA . PRO A 1 91 ? -8.913 23.918 -48.869 1.00 50.62 91 PRO A CA 1
ATOM 762 C C . PRO A 1 91 ? -7.776 23.087 -49.492 1.00 50.62 91 PRO A C 1
ATOM 764 O O . PRO A 1 91 ? -7.827 22.744 -50.675 1.00 50.62 91 PRO A O 1
ATOM 767 N N . GLY A 1 92 ? -6.752 22.755 -48.692 1.00 49.56 92 GLY A N 1
ATOM 768 C CA . GLY A 1 92 ? -5.832 21.642 -48.993 1.00 49.56 92 GLY A CA 1
ATOM 769 C C . GLY A 1 92 ? -4.325 21.923 -49.119 1.00 49.56 92 GLY A C 1
ATOM 770 O O . GLY A 1 92 ? -3.587 20.967 -49.338 1.00 49.56 92 GLY A O 1
ATOM 771 N N . TYR A 1 93 ? -3.828 23.159 -48.956 1.00 49.41 93 TYR A N 1
ATOM 772 C CA . TYR A 1 93 ? -2.380 23.452 -49.044 1.00 49.41 93 TYR A CA 1
ATOM 773 C C . TYR A 1 93 ? -1.901 24.455 -47.981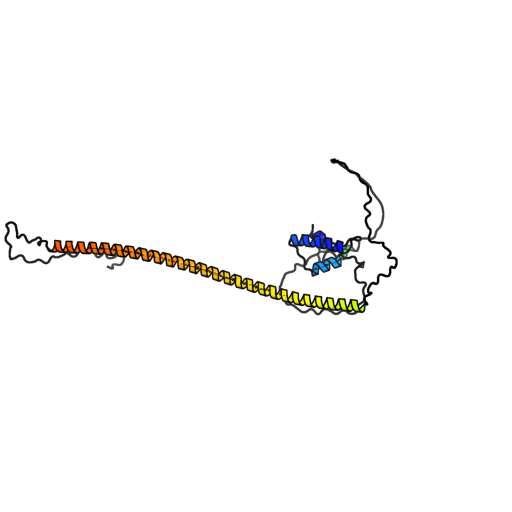 1.00 49.41 93 TYR A C 1
ATOM 775 O O . TYR A 1 93 ? -2.604 25.411 -47.656 1.00 49.41 93 TYR A O 1
ATOM 783 N N . PHE A 1 94 ? -0.676 24.262 -47.474 1.00 54.16 94 PHE A N 1
ATOM 784 C CA . PHE A 1 94 ? 0.021 25.238 -46.627 1.00 54.16 94 PHE A CA 1
ATOM 785 C C . PHE A 1 94 ? 0.631 26.370 -47.472 1.00 54.16 94 PHE A C 1
ATOM 787 O O . PHE A 1 94 ? 0.923 26.200 -48.656 1.00 54.16 94 PHE A O 1
ATOM 794 N N . LYS A 1 95 ? 0.839 27.534 -46.838 1.00 49.50 95 LYS A N 1
ATOM 795 C CA . LYS A 1 95 ? 1.234 28.831 -47.435 1.00 49.50 95 LYS A CA 1
ATOM 796 C C . LYS A 1 95 ? 2.391 28.775 -48.452 1.00 49.50 95 LYS A C 1
ATOM 798 O O . LYS A 1 95 ? 2.463 29.642 -49.317 1.00 49.50 95 LYS A O 1
ATOM 803 N N . SER A 1 96 ? 3.271 27.777 -48.378 1.00 48.75 96 SER A N 1
ATOM 804 C CA . SER A 1 96 ? 4.440 27.625 -49.254 1.00 48.75 96 SER A CA 1
ATOM 805 C C . SER A 1 96 ? 4.119 27.248 -50.705 1.00 48.75 96 SER A C 1
ATOM 807 O O . SER A 1 96 ? 4.933 27.525 -51.581 1.00 48.75 96 SER A O 1
ATOM 809 N N . ASP A 1 97 ? 2.944 26.670 -50.980 1.00 50.22 97 ASP A N 1
ATOM 810 C CA . ASP A 1 97 ? 2.673 26.020 -52.275 1.00 50.22 97 ASP A CA 1
ATOM 811 C C . ASP A 1 97 ? 1.636 26.777 -53.134 1.00 50.22 97 ASP A C 1
ATOM 813 O O . ASP A 1 97 ? 1.136 26.273 -54.142 1.00 50.22 97 ASP A O 1
ATOM 817 N N . CYS A 1 98 ? 1.311 28.022 -52.769 1.00 54.62 98 CYS A N 1
ATOM 818 C CA . CYS A 1 98 ? 0.352 28.844 -53.506 1.00 54.62 98 CYS A CA 1
ATOM 819 C C . CYS A 1 98 ? 0.969 29.399 -54.809 1.00 54.62 98 CYS A C 1
ATOM 821 O O . CYS A 1 98 ? 1.790 30.318 -54.804 1.00 54.62 98 CYS A O 1
ATOM 823 N N . LEU A 1 99 ? 0.548 28.851 -55.954 1.00 53.47 99 LEU A N 1
ATOM 824 C CA . LEU A 1 99 ? 1.076 29.150 -57.298 1.00 53.47 99 LEU A CA 1
ATOM 825 C C . LEU A 1 99 ? 0.908 30.612 -57.776 1.00 53.47 99 LEU A C 1
ATOM 827 O O . LEU A 1 99 ? 1.488 30.985 -58.798 1.00 53.47 99 LEU A O 1
ATOM 831 N N . SER A 1 100 ? 0.156 31.463 -57.072 1.00 51.16 100 SER A N 1
ATOM 832 C CA . SER A 1 100 ? -0.109 32.855 -57.474 1.00 51.16 100 SER A CA 1
ATOM 833 C C . SER A 1 100 ? 1.039 33.842 -57.202 1.00 51.16 100 SER A C 1
ATOM 835 O O . SER A 1 100 ? 1.013 34.944 -57.747 1.00 51.16 100 SER A O 1
ATOM 837 N N . LEU A 1 101 ? 2.084 33.460 -56.456 1.00 51.97 101 LEU A N 1
ATOM 838 C CA . LEU A 1 101 ? 3.238 34.334 -56.169 1.00 51.97 101 LEU A CA 1
ATOM 839 C C . LEU A 1 101 ? 4.306 34.389 -57.281 1.00 51.97 101 LEU A C 1
ATOM 841 O O . LEU A 1 101 ? 5.146 35.283 -57.273 1.00 51.97 101 LEU A O 1
ATOM 845 N N . LYS A 1 102 ? 4.269 33.506 -58.292 1.00 45.97 102 LYS A N 1
ATOM 846 C CA . LYS A 1 102 ? 5.313 33.447 -59.341 1.00 45.97 102 LYS A CA 1
ATOM 847 C C . LYS A 1 102 ? 5.153 34.432 -60.513 1.00 45.97 102 LYS A C 1
ATOM 849 O O . LYS A 1 102 ? 5.942 34.369 -61.449 1.00 45.97 102 LYS A O 1
ATOM 854 N N . LYS A 1 103 ? 4.165 35.340 -60.514 1.00 47.25 103 LYS A N 1
ATOM 855 C CA . LYS A 1 103 ? 3.883 36.211 -61.682 1.00 47.25 103 LYS A CA 1
ATOM 856 C C . LYS A 1 103 ? 4.243 37.699 -61.549 1.00 47.25 103 LYS A C 1
ATOM 858 O O . LYS A 1 103 ? 3.886 38.466 -62.438 1.00 47.25 103 LYS A O 1
ATOM 863 N N . LYS A 1 104 ? 4.972 38.142 -60.519 1.00 40.56 104 LYS A N 1
ATOM 864 C CA . LYS A 1 104 ? 5.394 39.556 -60.410 1.00 40.56 104 LYS A CA 1
ATOM 865 C C . LYS A 1 104 ? 6.844 39.721 -59.949 1.00 40.56 104 LYS A C 1
ATOM 867 O O . LYS A 1 104 ? 7.092 40.230 -58.867 1.00 40.56 104 LYS A O 1
ATOM 872 N N . SER A 1 105 ? 7.806 39.343 -60.781 1.00 34.03 105 SER A N 1
ATOM 873 C CA . SER A 1 105 ? 9.177 39.854 -60.644 1.00 34.03 105 SER A CA 1
ATOM 874 C C . SER A 1 105 ? 9.893 39.790 -61.988 1.00 34.03 105 SER A C 1
ATOM 876 O O . SER A 1 105 ? 10.601 38.837 -62.278 1.00 34.03 105 SER A O 1
ATOM 878 N N . ASN A 1 106 ? 9.638 40.789 -62.829 1.00 34.56 106 ASN A N 1
ATOM 879 C CA . ASN A 1 106 ? 10.517 41.193 -63.923 1.00 34.56 106 ASN A CA 1
ATOM 880 C C . ASN A 1 106 ? 10.238 42.672 -64.212 1.00 34.56 106 ASN A C 1
ATOM 882 O O . ASN A 1 106 ? 9.324 42.992 -64.970 1.00 34.56 106 ASN A O 1
ATOM 886 N N . LYS A 1 107 ? 10.988 43.562 -63.552 1.00 31.22 107 LYS A N 1
ATOM 887 C CA . LYS A 1 107 ? 11.459 44.847 -64.092 1.00 31.22 107 LYS A CA 1
ATOM 888 C C . LYS A 1 107 ? 12.468 45.485 -63.130 1.00 31.22 107 LYS A C 1
ATOM 890 O O . LYS A 1 107 ? 12.311 45.420 -61.918 1.00 31.22 107 LYS A O 1
ATOM 895 N N . SER A 1 108 ? 13.513 45.998 -63.758 1.00 32.56 108 SER A N 1
ATOM 896 C CA . SER A 1 108 ? 14.802 46.521 -63.301 1.00 32.56 108 SER A CA 1
ATOM 897 C C . SER A 1 108 ? 14.727 47.932 -62.675 1.00 32.56 108 SER A C 1
ATOM 899 O O . SER A 1 108 ? 13.634 48.378 -62.351 1.00 32.56 108 SER A O 1
ATOM 901 N N . TYR A 1 109 ? 15.901 48.586 -62.565 1.00 25.36 109 TYR A N 1
ATOM 902 C CA . TYR A 1 109 ? 16.250 50.017 -62.368 1.00 25.36 109 TYR A CA 1
ATOM 903 C C . TYR A 1 109 ? 16.213 50.668 -60.957 1.00 25.36 109 TYR A C 1
ATOM 905 O O . TYR A 1 109 ? 15.164 51.004 -60.426 1.00 25.36 109 TYR A O 1
ATOM 913 N N . GLU A 1 110 ? 17.430 50.896 -60.429 1.00 28.09 110 GLU A N 1
ATOM 914 C CA . GLU A 1 110 ? 18.085 52.217 -60.254 1.00 28.09 110 GLU A CA 1
ATOM 915 C C . GLU A 1 110 ? 17.680 53.189 -59.111 1.00 28.09 110 GLU A C 1
ATOM 917 O O . GLU A 1 110 ? 16.531 53.576 -58.951 1.00 28.09 110 GLU A O 1
ATOM 922 N N . HIS A 1 111 ? 18.720 53.607 -58.361 1.00 33.22 111 HIS A N 1
ATOM 923 C CA . HIS A 1 111 ? 18.922 54.779 -57.481 1.00 33.22 111 HIS A CA 1
ATOM 924 C C . HIS A 1 111 ? 17.756 55.390 -56.657 1.00 33.22 111 HIS A C 1
ATOM 926 O O . HIS A 1 111 ? 16.804 55.943 -57.197 1.00 33.22 111 HIS A O 1
ATOM 932 N N . SER A 1 112 ? 17.971 55.568 -55.334 1.00 37.09 112 SER A N 1
ATOM 933 C CA . SER A 1 112 ? 18.223 56.889 -54.688 1.00 37.09 112 SER A CA 1
ATOM 934 C C . SER A 1 112 ? 17.818 57.013 -53.190 1.00 37.09 112 SER A C 1
ATOM 936 O O . SER A 1 112 ? 16.818 56.459 -52.753 1.00 37.09 112 SER A O 1
ATOM 938 N N . LYS A 1 113 ? 18.571 57.887 -52.477 1.00 41.53 113 LYS A N 1
ATOM 939 C CA . LYS A 1 113 ? 18.308 58.616 -51.194 1.00 41.53 113 LYS A CA 1
ATOM 940 C C . LYS A 1 113 ? 18.552 57.830 -49.883 1.00 41.53 113 LYS A C 1
ATOM 942 O O . LYS A 1 113 ? 17.939 56.803 -49.674 1.00 41.53 113 LYS A O 1
ATOM 947 N N . LYS A 1 114 ? 19.486 58.173 -48.972 1.00 38.62 114 LYS A N 1
ATOM 948 C CA . LYS A 1 114 ? 19.998 59.433 -48.353 1.00 38.62 114 LYS A CA 1
ATOM 949 C C . LYS A 1 114 ? 19.091 59.987 -47.229 1.00 38.62 114 LYS A C 1
ATOM 951 O O . LYS A 1 114 ? 17.948 60.331 -47.516 1.00 38.62 114 LYS A O 1
ATOM 956 N N . LYS A 1 115 ? 19.721 60.243 -46.055 1.00 42.19 115 LYS A N 1
ATOM 957 C CA . LYS A 1 115 ? 19.299 60.983 -44.819 1.00 42.19 115 LYS A CA 1
ATOM 958 C C . LYS A 1 115 ? 18.670 60.099 -43.713 1.00 42.19 115 LYS A C 1
ATOM 960 O O . LYS A 1 115 ? 17.913 59.211 -44.052 1.00 42.19 115 LYS A O 1
ATOM 965 N N . LYS A 1 116 ? 18.870 60.296 -42.398 1.00 38.09 116 LYS A N 1
ATOM 966 C CA . LYS A 1 116 ? 19.573 61.305 -41.569 1.00 38.09 116 LYS A CA 1
ATOM 967 C C . LYS A 1 116 ? 19.557 60.829 -40.092 1.00 38.09 116 LYS A C 1
ATOM 969 O O . LYS A 1 116 ? 18.520 60.366 -39.644 1.00 38.09 116 LYS A O 1
ATOM 974 N N . SER A 1 117 ? 20.685 61.008 -39.398 1.00 33.38 117 SER A N 1
ATOM 975 C CA . SER A 1 117 ? 20.897 61.539 -38.029 1.00 33.38 117 SER A CA 1
ATOM 976 C C . SER A 1 117 ? 19.830 61.404 -36.920 1.00 33.38 117 SER A C 1
ATOM 978 O O . SER A 1 117 ? 18.726 61.913 -37.089 1.00 33.38 117 SER A O 1
ATOM 980 N N . MET A 1 118 ? 20.259 60.978 -35.722 1.00 37.16 118 MET A N 1
ATOM 981 C CA . MET A 1 118 ? 20.241 61.754 -34.458 1.00 37.16 118 MET A CA 1
ATOM 982 C C . MET A 1 118 ? 20.842 60.904 -33.326 1.00 37.16 118 MET A C 1
ATOM 984 O O . MET A 1 118 ? 20.441 59.761 -33.139 1.00 37.16 118 MET A O 1
ATOM 988 N N . GLY A 1 119 ? 21.822 61.465 -32.613 1.00 41.25 119 GLY A N 1
ATOM 989 C CA . GLY A 1 119 ? 22.409 60.894 -31.402 1.00 41.25 119 GLY A CA 1
ATOM 990 C C . GLY A 1 119 ? 21.919 61.594 -30.132 1.00 41.25 119 GLY A C 1
ATOM 991 O O . GLY A 1 119 ? 21.341 62.678 -30.211 1.00 41.25 119 GLY A O 1
ATOM 992 N N . ALA A 1 120 ? 22.181 60.947 -28.998 1.00 37.41 120 ALA A N 1
ATOM 993 C CA . ALA A 1 120 ? 22.260 61.458 -27.622 1.00 37.41 120 ALA A CA 1
ATOM 994 C C . ALA A 1 120 ? 22.768 60.261 -26.780 1.00 37.41 120 ALA A C 1
ATOM 996 O O . ALA A 1 120 ? 22.125 59.216 -26.820 1.00 37.41 120 ALA A O 1
ATOM 997 N N . THR A 1 121 ? 24.051 60.226 -26.389 1.00 37.81 121 THR A N 1
ATOM 998 C CA . THR A 1 121 ? 24.645 60.710 -25.112 1.00 37.81 121 THR A CA 1
ATOM 999 C C . THR A 1 121 ? 24.394 59.768 -23.926 1.00 37.81 121 THR A C 1
ATOM 1001 O O . THR A 1 121 ? 23.453 58.986 -23.983 1.00 37.81 121 THR A O 1
ATOM 1004 N N . TRP A 1 122 ? 25.211 59.917 -22.869 1.00 38.72 122 TRP A N 1
ATOM 1005 C CA . TRP A 1 122 ? 25.374 59.111 -21.639 1.00 38.72 122 TRP A CA 1
ATOM 1006 C C . TRP A 1 122 ? 26.559 58.129 -21.780 1.00 38.72 122 TRP A C 1
ATOM 1008 O O . TRP A 1 122 ? 26.379 57.019 -22.267 1.00 38.72 122 TRP A O 1
ATOM 1018 N N . ASP A 1 123 ? 27.821 58.572 -21.658 1.00 38.53 123 ASP A N 1
ATOM 1019 C CA . ASP A 1 123 ? 28.501 59.162 -20.471 1.00 38.53 123 ASP A CA 1
ATOM 1020 C C . ASP A 1 123 ? 28.481 58.192 -19.277 1.00 38.53 123 ASP A C 1
ATOM 1022 O O . ASP A 1 123 ? 27.416 57.675 -18.950 1.00 38.53 123 ASP A O 1
ATOM 1026 N N . ASP A 1 124 ? 29.520 57.930 -18.497 1.00 37.22 124 ASP A N 1
ATOM 1027 C CA . ASP A 1 124 ? 30.985 58.016 -18.555 1.00 37.22 124 ASP A CA 1
ATOM 1028 C C . ASP A 1 124 ? 31.399 57.425 -17.194 1.00 37.22 124 ASP A C 1
ATOM 1030 O O . ASP A 1 124 ? 30.797 57.750 -16.166 1.00 37.22 124 ASP A O 1
ATOM 1034 N N . SER A 1 125 ? 32.329 56.478 -17.181 1.00 42.91 125 SER A N 1
ATOM 1035 C CA . SER A 1 125 ? 33.062 56.054 -15.982 1.00 42.91 125 SER A CA 1
ATOM 1036 C C . SER A 1 125 ? 34.288 55.278 -16.441 1.00 42.91 125 SER A C 1
ATOM 1038 O O . SER A 1 125 ? 34.286 54.047 -16.496 1.00 42.91 125 SER A O 1
ATOM 1040 N N . ASP A 1 126 ? 35.319 56.039 -16.793 1.00 39.50 126 ASP A N 1
ATOM 1041 C CA . ASP A 1 126 ? 36.705 55.595 -16.803 1.00 39.50 126 ASP A CA 1
ATOM 1042 C C . ASP A 1 126 ? 37.187 55.303 -15.370 1.00 39.50 126 ASP A C 1
ATOM 1044 O O . ASP A 1 126 ? 37.136 56.165 -14.495 1.00 39.50 126 ASP A O 1
ATOM 1048 N N . GLU A 1 127 ? 37.748 54.113 -15.153 1.00 40.12 127 GLU A N 1
ATOM 1049 C CA . GLU A 1 127 ? 38.868 53.921 -14.228 1.00 40.12 127 GLU A CA 1
ATOM 1050 C C . GLU A 1 127 ? 39.922 53.130 -15.014 1.00 40.12 127 GLU A C 1
ATOM 1052 O O . GLU A 1 127 ? 39.785 51.933 -15.275 1.00 40.12 127 GLU A O 1
ATOM 1057 N N . SER A 1 128 ? 40.926 53.852 -15.502 1.00 40.69 128 SER A N 1
ATOM 1058 C CA . SER A 1 128 ? 42.028 53.316 -16.295 1.00 40.69 128 SER A CA 1
ATOM 1059 C C . SER A 1 128 ? 43.101 52.708 -15.394 1.00 40.69 128 SER A C 1
ATOM 1061 O O . SER A 1 128 ? 43.422 53.283 -14.356 1.00 40.69 128 SER A O 1
ATOM 1063 N N . SER A 1 129 ? 43.694 51.588 -15.827 1.00 42.53 129 SER A N 1
ATOM 1064 C CA . SER A 1 129 ? 45.155 51.425 -15.968 1.00 42.53 129 SER A CA 1
ATOM 1065 C C . SER A 1 129 ? 45.589 49.966 -15.795 1.00 42.53 129 SER A C 1
ATOM 1067 O O . SER A 1 129 ? 45.692 49.468 -14.676 1.00 42.53 129 SER A O 1
ATOM 1069 N N . SER A 1 130 ? 45.971 49.323 -16.895 1.00 37.97 130 SER A N 1
ATOM 1070 C CA . SER A 1 130 ? 47.370 48.919 -17.100 1.00 37.97 130 SER A CA 1
ATOM 1071 C C . SER A 1 130 ? 47.522 48.427 -18.534 1.00 37.97 130 SER A C 1
ATOM 1073 O O . SER A 1 130 ? 46.950 47.403 -18.905 1.00 37.97 130 SER A O 1
ATOM 1075 N N . ASP A 1 131 ? 48.301 49.172 -19.311 1.00 39.81 131 ASP A N 1
ATOM 1076 C CA . ASP A 1 131 ? 48.914 48.699 -20.544 1.00 39.81 131 ASP A CA 1
ATOM 1077 C C . ASP A 1 131 ? 49.762 47.457 -20.248 1.00 39.81 131 ASP A C 1
ATOM 1079 O O . ASP A 1 131 ? 50.506 47.450 -19.271 1.00 39.81 131 ASP A O 1
ATOM 1083 N N . GLU A 1 132 ? 49.642 46.434 -21.088 1.00 42.59 132 GLU A N 1
ATOM 1084 C CA . GLU A 1 132 ? 50.782 45.733 -21.681 1.00 42.59 132 GLU A CA 1
ATOM 1085 C C . GLU A 1 132 ? 50.297 45.183 -23.029 1.00 42.59 132 GLU A C 1
ATOM 1087 O O . GLU A 1 132 ? 49.422 44.314 -23.099 1.00 42.59 132 GLU A O 1
ATOM 1092 N N . GLU A 1 133 ? 50.837 45.733 -24.115 1.00 46.03 133 GLU A N 1
ATOM 1093 C CA . GLU A 1 133 ? 50.714 45.132 -25.434 1.00 46.03 133 GLU A CA 1
ATOM 1094 C C . GLU A 1 133 ? 51.525 43.836 -25.464 1.00 46.03 133 GLU A C 1
ATOM 1096 O O . GLU A 1 133 ? 52.747 43.839 -25.322 1.00 46.03 133 GLU A O 1
ATOM 1101 N N . SER A 1 134 ? 50.859 42.716 -25.718 1.00 43.81 134 SER A N 1
ATOM 1102 C CA . SER A 1 134 ? 51.524 41.557 -26.295 1.00 43.81 134 SER A CA 1
ATOM 1103 C C . SER A 1 134 ? 50.514 40.778 -27.124 1.00 43.81 134 SER A C 1
ATOM 1105 O O . SER A 1 134 ? 49.565 40.193 -26.606 1.00 43.81 134 SER A O 1
ATOM 1107 N N . ASP A 1 135 ? 50.712 40.898 -28.433 1.00 40.28 135 ASP A N 1
ATOM 1108 C CA . ASP A 1 135 ? 50.204 40.072 -29.522 1.00 40.28 135 ASP A CA 1
ATOM 1109 C C . ASP A 1 135 ? 49.734 38.676 -29.077 1.00 40.28 135 ASP A C 1
ATOM 1111 O O . ASP A 1 135 ? 50.519 37.760 -28.836 1.00 40.28 135 ASP A O 1
ATOM 1115 N N . GLY A 1 136 ? 48.416 38.527 -28.946 1.00 43.03 136 GLY A N 1
ATOM 1116 C CA . GLY A 1 136 ? 47.773 37.231 -28.811 1.00 43.03 136 GLY A CA 1
ATOM 1117 C C . GLY A 1 136 ? 47.644 36.591 -30.186 1.00 43.03 136 GLY A C 1
ATOM 1118 O O . GLY A 1 136 ? 46.611 36.739 -30.841 1.00 43.03 136 GLY A O 1
ATOM 1119 N N . GLU A 1 137 ? 48.679 35.872 -30.603 1.00 46.28 137 GLU A N 1
ATOM 1120 C CA . GLU A 1 137 ? 48.708 35.066 -31.820 1.00 46.28 137 GLU A CA 1
ATOM 1121 C C . GLU A 1 137 ? 47.538 34.062 -31.808 1.00 46.28 137 GLU A C 1
ATOM 1123 O O . GLU A 1 137 ? 47.540 33.038 -31.119 1.00 46.28 137 GLU A O 1
ATOM 1128 N N . VAL A 1 138 ? 46.488 34.355 -32.577 1.00 47.53 138 VAL A N 1
ATOM 1129 C CA . VAL A 1 138 ? 45.388 33.418 -32.823 1.00 47.53 138 VAL A CA 1
ATOM 1130 C C . VAL A 1 138 ? 45.928 32.301 -33.713 1.00 47.53 138 VAL A C 1
ATOM 1132 O O . VAL A 1 138 ? 46.102 32.482 -34.919 1.00 47.53 138 VAL A O 1
ATOM 1135 N N . ALA A 1 139 ? 46.194 31.135 -33.123 1.00 44.28 139 ALA A N 1
ATOM 1136 C CA . ALA A 1 139 ? 46.594 29.931 -33.842 1.00 44.28 139 ALA A CA 1
ATOM 1137 C C . ALA A 1 139 ? 45.484 29.475 -34.813 1.00 44.28 139 ALA A C 1
ATOM 1139 O O . ALA A 1 139 ? 44.573 28.723 -34.461 1.00 44.28 139 ALA A O 1
ATOM 1140 N N . ASN A 1 140 ? 45.557 29.933 -36.063 1.00 43.53 140 ASN A N 1
ATOM 1141 C CA . ASN A 1 140 ? 44.775 29.399 -37.172 1.00 43.53 140 ASN A CA 1
ATOM 1142 C C . ASN A 1 140 ? 45.297 27.994 -37.516 1.00 43.53 140 ASN A C 1
ATOM 1144 O O . ASN A 1 140 ? 46.295 27.842 -38.209 1.00 43.53 140 ASN A 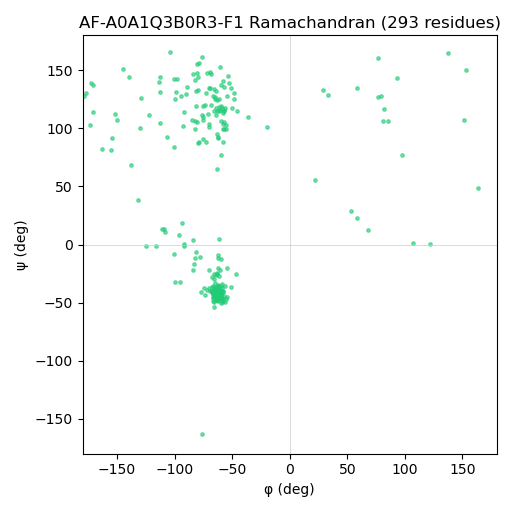O 1
ATOM 1148 N N . ILE A 1 141 ? 44.589 26.956 -37.063 1.00 54.91 141 ILE A N 1
ATOM 1149 C CA . ILE A 1 141 ? 44.875 25.531 -37.344 1.00 54.91 141 ILE A CA 1
ATOM 1150 C C . ILE A 1 141 ? 44.775 25.176 -38.847 1.00 54.91 141 ILE A C 1
ATOM 1152 O O . ILE A 1 141 ? 45.203 24.109 -39.277 1.00 54.91 141 ILE A O 1
ATOM 1156 N N . ALA A 1 142 ? 44.241 26.060 -39.689 1.00 45.69 142 ALA A N 1
ATOM 1157 C CA . ALA A 1 142 ? 44.089 25.815 -41.117 1.00 45.69 142 ALA A CA 1
ATOM 1158 C C . ALA A 1 142 ? 45.195 26.517 -41.919 1.00 45.69 142 ALA A C 1
ATOM 1160 O O . ALA A 1 142 ? 44.961 27.628 -42.368 1.00 45.69 142 ALA A O 1
ATOM 1161 N N . PHE A 1 143 ? 46.374 25.888 -42.043 1.00 41.44 143 PHE A N 1
ATOM 1162 C CA . PHE A 1 143 ? 47.347 25.968 -43.164 1.00 41.44 143 PHE A CA 1
ATOM 1163 C C . PHE A 1 143 ? 48.735 25.424 -42.748 1.00 41.44 143 PHE A C 1
ATOM 1165 O O . PHE A 1 143 ? 49.759 26.049 -43.005 1.00 41.44 143 PHE A O 1
ATOM 1172 N N . MET A 1 144 ? 48.809 24.241 -42.128 1.00 49.59 144 MET A N 1
ATOM 1173 C CA . MET A 1 144 ? 50.079 23.501 -42.097 1.00 49.59 144 MET A CA 1
ATOM 1174 C C . MET A 1 144 ? 50.092 22.542 -43.286 1.00 49.59 144 MET A C 1
ATOM 1176 O O . MET A 1 144 ? 49.402 21.524 -43.282 1.00 49.59 144 MET A O 1
ATOM 1180 N N . ALA A 1 145 ? 50.815 22.918 -44.343 1.00 51.94 145 ALA A N 1
ATOM 1181 C CA . ALA A 1 145 ? 51.283 21.955 -45.328 1.00 51.94 145 ALA A CA 1
ATOM 1182 C C . ALA A 1 145 ? 52.239 21.016 -44.586 1.00 51.94 145 ALA A C 1
ATOM 1184 O O . ALA A 1 145 ? 53.243 21.469 -44.045 1.00 51.94 145 ALA A O 1
ATOM 1185 N N . ILE A 1 146 ? 51.868 19.745 -44.480 1.00 58.69 146 ILE A N 1
ATOM 1186 C CA . ILE A 1 146 ? 52.729 18.724 -43.893 1.00 58.69 146 ILE A CA 1
ATOM 1187 C C . ILE A 1 146 ? 53.783 18.424 -44.959 1.00 58.69 146 ILE A C 1
ATOM 1189 O O . ILE A 1 146 ? 53.447 17.924 -46.031 1.00 58.69 146 ILE A O 1
ATOM 1193 N N . GLU A 1 147 ? 55.025 18.829 -44.703 1.00 55.06 147 GLU A N 1
ATOM 1194 C CA . GLU A 1 147 ? 56.181 18.239 -45.371 1.00 55.06 147 GLU A CA 1
ATOM 1195 C C . GLU A 1 147 ? 56.245 16.771 -44.941 1.00 55.06 147 GLU A C 1
ATOM 1197 O O . GLU A 1 147 ? 56.059 16.468 -43.762 1.00 55.06 147 GLU A O 1
ATOM 1202 N N . ASP A 1 148 ? 56.417 15.880 -45.918 1.00 55.91 148 ASP A N 1
ATOM 1203 C CA . ASP A 1 148 ? 56.434 14.428 -45.759 1.00 55.91 148 ASP A CA 1
ATOM 1204 C C . ASP A 1 148 ? 57.535 13.992 -44.774 1.00 55.91 148 ASP A C 1
ATOM 1206 O O . ASP A 1 148 ? 58.660 13.680 -45.165 1.00 55.91 148 ASP A O 1
ATOM 1210 N N . GLU A 1 149 ? 57.218 13.950 -43.484 1.00 55.69 149 GLU A N 1
ATOM 1211 C CA . GLU A 1 149 ? 57.908 13.084 -42.540 1.00 55.69 149 GLU A CA 1
ATOM 1212 C C . GLU A 1 149 ? 57.121 11.778 -42.485 1.00 55.69 149 GLU A C 1
ATOM 1214 O O . GLU A 1 149 ? 55.951 11.749 -42.100 1.00 55.69 149 GLU A O 1
ATOM 1219 N N . GLU A 1 150 ? 57.765 10.706 -42.951 1.00 59.31 150 GLU A N 1
ATOM 1220 C CA . GLU A 1 150 ? 57.307 9.322 -42.857 1.00 59.31 150 GLU A CA 1
ATOM 1221 C C . GLU A 1 150 ? 57.136 8.939 -41.375 1.00 59.31 150 GLU A C 1
ATOM 1223 O O . GLU A 1 150 ? 57.965 8.251 -40.780 1.00 59.31 150 GLU A O 1
ATOM 1228 N N . GLU A 1 151 ? 56.052 9.396 -40.748 1.00 54.50 151 GLU A N 1
ATOM 1229 C CA . GLU A 1 151 ? 55.502 8.709 -39.593 1.00 54.50 151 GLU A CA 1
ATOM 1230 C C . GLU A 1 151 ? 55.054 7.337 -40.085 1.00 54.50 151 GLU A C 1
ATOM 1232 O O . GLU A 1 151 ? 54.279 7.229 -41.038 1.00 54.50 151 GLU A O 1
ATOM 1237 N N . ASP A 1 152 ? 55.569 6.294 -39.434 1.00 56.66 152 ASP A N 1
ATOM 1238 C CA . ASP A 1 152 ? 55.180 4.890 -39.573 1.00 56.66 152 ASP A CA 1
ATOM 1239 C C . ASP A 1 152 ? 53.710 4.723 -39.134 1.00 56.66 152 ASP A C 1
ATOM 1241 O O . ASP A 1 152 ? 53.366 4.163 -38.092 1.00 56.66 152 ASP A O 1
ATOM 1245 N N . GLY A 1 153 ? 52.815 5.344 -39.898 1.00 60.19 153 GLY A N 1
ATOM 1246 C CA . GLY A 1 153 ? 51.384 5.311 -39.735 1.00 60.19 153 GLY A CA 1
ATOM 1247 C C . GLY A 1 153 ? 50.913 3.972 -40.256 1.00 60.19 153 GLY A C 1
ATOM 1248 O O . GLY A 1 153 ? 50.968 3.715 -41.457 1.00 60.19 153 GLY A O 1
ATOM 1249 N N . VAL A 1 154 ? 50.449 3.114 -39.348 1.00 63.97 154 VAL A N 1
ATOM 1250 C CA . VAL A 1 154 ? 49.824 1.837 -39.699 1.00 63.97 154 VAL A CA 1
ATOM 1251 C C . VAL A 1 154 ? 48.664 2.123 -40.651 1.00 63.97 154 VAL A C 1
ATOM 1253 O O . VAL A 1 154 ? 47.583 2.559 -40.251 1.00 63.97 154 VAL A O 1
ATOM 1256 N N . HIS A 1 155 ? 48.918 1.926 -41.939 1.00 65.25 155 HIS A N 1
ATOM 1257 C CA . HIS A 1 155 ? 47.972 2.211 -42.997 1.00 65.25 155 HIS A CA 1
ATOM 1258 C C . HIS A 1 155 ? 46.971 1.055 -43.039 1.00 65.25 155 HIS A C 1
ATOM 1260 O O . HIS A 1 155 ? 47.187 0.065 -43.738 1.00 65.25 155 HIS A O 1
ATOM 1266 N N . PHE A 1 156 ? 45.896 1.149 -42.247 1.00 72.31 156 PHE A N 1
ATOM 1267 C CA . PHE A 1 156 ? 44.808 0.169 -42.282 1.00 72.31 156 PHE A CA 1
ATOM 1268 C C . PHE A 1 156 ? 44.333 -0.017 -43.719 1.00 72.31 156 PHE A C 1
ATOM 1270 O O . PHE A 1 156 ? 44.147 0.953 -44.467 1.00 72.31 156 PHE A O 1
ATOM 1277 N N . SER A 1 1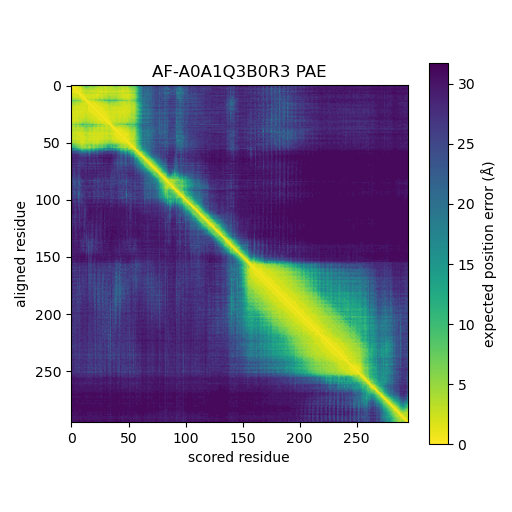57 ? 44.144 -1.272 -44.116 1.00 85.12 157 SER A N 1
ATOM 1278 C CA . SER A 1 157 ? 43.578 -1.547 -45.429 1.00 85.12 157 SER A CA 1
ATOM 1279 C C . SER A 1 157 ? 42.105 -1.113 -45.442 1.00 85.12 157 SER A C 1
ATOM 1281 O O . SER A 1 157 ? 41.414 -1.148 -44.420 1.00 85.12 157 SER A O 1
ATOM 1283 N N . PHE A 1 158 ? 41.602 -0.680 -46.600 1.00 84.44 158 PHE A N 1
ATOM 1284 C CA . PHE A 1 158 ? 40.191 -0.307 -46.744 1.00 84.44 158 PHE A CA 1
ATOM 1285 C C . PHE A 1 158 ? 39.253 -1.455 -46.333 1.00 84.44 158 PHE A C 1
ATOM 1287 O O . PHE A 1 158 ? 38.220 -1.209 -45.711 1.00 84.44 158 PHE A O 1
ATOM 1294 N N . ASP A 1 159 ? 39.649 -2.696 -46.623 1.00 87.88 159 ASP A N 1
ATOM 1295 C CA . ASP A 1 159 ? 38.881 -3.892 -46.284 1.00 87.88 159 ASP A CA 1
ATOM 1296 C C . ASP A 1 159 ? 38.831 -4.109 -44.762 1.00 87.88 159 ASP A C 1
ATOM 1298 O O . ASP A 1 159 ? 37.768 -4.390 -44.213 1.00 87.88 159 ASP A O 1
ATOM 1302 N N . GLU A 1 160 ? 39.938 -3.865 -44.049 1.00 90.25 160 GLU A N 1
ATOM 1303 C CA . GLU A 1 160 ? 39.983 -3.949 -42.580 1.00 90.25 160 GLU A CA 1
ATOM 1304 C C . GLU A 1 160 ? 39.074 -2.904 -41.916 1.00 90.25 160 GLU A C 1
ATOM 1306 O O . GLU A 1 160 ? 38.380 -3.195 -40.936 1.00 90.25 160 GLU A O 1
ATOM 1311 N N . LEU A 1 161 ? 39.038 -1.685 -42.463 1.00 89.81 161 LEU A N 1
ATOM 1312 C CA . LEU A 1 161 ? 38.169 -0.620 -41.964 1.00 89.81 161 LEU A CA 1
ATOM 1313 C C . LEU A 1 161 ? 36.687 -0.919 -42.237 1.00 89.81 161 LEU A C 1
ATOM 1315 O O . LEU A 1 161 ? 35.828 -0.658 -41.388 1.00 89.81 161 LEU A O 1
ATOM 1319 N N . GLN A 1 162 ? 36.385 -1.469 -43.414 1.00 89.44 162 GLN A N 1
ATOM 1320 C CA . GLN A 1 162 ? 35.036 -1.855 -43.813 1.00 89.44 162 GLN A CA 1
ATOM 1321 C C . GLN A 1 162 ? 34.492 -2.978 -42.915 1.00 89.44 162 GLN A C 1
ATOM 1323 O O . GLN A 1 162 ? 33.374 -2.859 -42.403 1.00 89.44 162 GLN A O 1
ATOM 1328 N N . ASP A 1 163 ? 35.302 -4.005 -42.646 1.00 93.38 163 ASP A N 1
ATOM 1329 C CA . ASP A 1 163 ? 34.956 -5.105 -41.742 1.00 93.38 163 ASP A CA 1
ATOM 1330 C C . ASP A 1 163 ? 34.730 -4.608 -40.305 1.00 93.38 163 ASP A C 1
ATOM 1332 O O . ASP A 1 163 ? 33.753 -4.983 -39.645 1.00 93.38 163 ASP A O 1
ATOM 1336 N N . ALA A 1 164 ? 35.589 -3.710 -39.810 1.00 93.31 164 ALA A N 1
ATOM 1337 C CA . ALA A 1 164 ? 35.430 -3.103 -38.490 1.00 93.31 164 ALA A CA 1
ATOM 1338 C C . ALA A 1 164 ? 34.125 -2.293 -38.374 1.00 93.31 164 ALA A C 1
ATOM 1340 O O . ALA A 1 164 ? 33.413 -2.393 -37.367 1.00 93.31 164 ALA A O 1
ATOM 1341 N N . TYR A 1 165 ? 33.773 -1.522 -39.408 1.00 94.12 165 TYR A N 1
ATOM 1342 C CA . TYR A 1 165 ? 32.526 -0.757 -39.445 1.00 94.12 165 TYR A CA 1
ATOM 1343 C C . TYR A 1 165 ? 31.289 -1.662 -39.455 1.00 94.12 165 TYR A C 1
ATOM 1345 O O . TYR A 1 165 ? 30.318 -1.401 -38.738 1.00 94.12 165 TYR A O 1
ATOM 1353 N N . GLU A 1 166 ? 31.309 -2.738 -40.242 1.00 95.62 166 GLU A N 1
ATOM 1354 C CA . GLU A 1 166 ? 30.179 -3.660 -40.353 1.00 95.62 166 GLU A CA 1
ATOM 1355 C C . GLU A 1 166 ? 29.947 -4.435 -39.046 1.00 95.62 166 GLU A C 1
ATOM 1357 O O . GLU A 1 166 ? 28.804 -4.542 -38.579 1.00 95.62 166 GLU A O 1
ATOM 1362 N N . ASN A 1 167 ? 31.030 -4.851 -38.380 1.00 95.69 167 ASN A N 1
ATOM 1363 C CA . ASN A 1 167 ? 30.986 -5.423 -37.034 1.00 95.69 167 ASN A CA 1
ATOM 1364 C C . ASN A 1 167 ? 30.37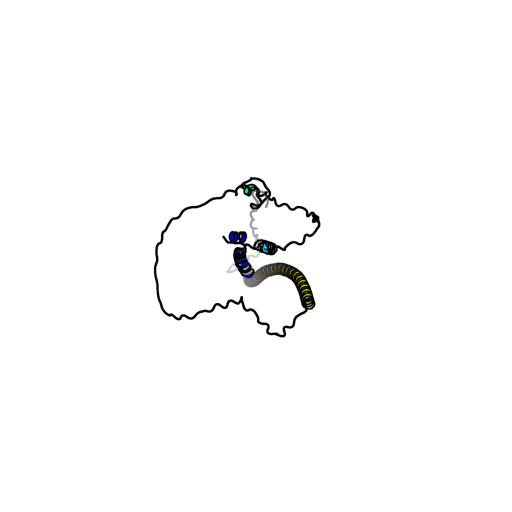5 -4.443 -36.020 1.00 95.69 167 ASN A C 1
ATOM 1366 O O . ASN A 1 167 ? 29.424 -4.791 -35.311 1.00 95.69 167 ASN A O 1
ATOM 1370 N N . LEU A 1 168 ? 30.843 -3.191 -36.002 1.00 95.75 168 LEU A N 1
ATOM 1371 C CA . LEU A 1 168 ? 30.314 -2.153 -35.114 1.00 95.75 168 LEU A CA 1
ATOM 1372 C C . LEU A 1 168 ? 28.822 -1.884 -35.368 1.00 95.75 168 LEU A C 1
ATOM 1374 O O . LEU A 1 168 ? 28.031 -1.736 -34.430 1.00 95.75 168 LEU A O 1
ATOM 1378 N N . PHE A 1 169 ? 28.403 -1.852 -36.633 1.00 94.75 169 PHE A N 1
ATOM 1379 C CA . PHE A 1 169 ? 27.000 -1.668 -36.997 1.00 94.75 169 PHE A CA 1
ATOM 1380 C C . PHE A 1 169 ? 26.125 -2.838 -36.523 1.00 94.75 169 PHE A C 1
ATOM 1382 O O . PHE A 1 169 ? 25.010 -2.632 -36.020 1.00 94.75 169 PHE A O 1
ATOM 1389 N N . HIS A 1 170 ? 26.625 -4.070 -36.635 1.00 94.94 170 HIS A N 1
ATOM 1390 C CA . HIS A 1 170 ? 25.933 -5.250 -36.134 1.00 94.94 170 HIS A CA 1
ATOM 1391 C C . HIS A 1 170 ? 25.774 -5.205 -34.604 1.00 94.94 170 HIS A C 1
ATOM 1393 O O . HIS A 1 170 ? 24.685 -5.463 -34.075 1.00 94.94 170 HIS A O 1
ATOM 1399 N N . GLU A 1 171 ? 26.821 -4.815 -33.876 1.00 96.50 171 GLU A N 1
ATOM 1400 C CA . GLU A 1 171 ? 26.758 -4.620 -32.425 1.00 96.50 171 GLU A CA 1
ATOM 1401 C C . GLU A 1 171 ? 25.762 -3.528 -32.028 1.00 96.50 171 GLU A C 1
ATOM 1403 O O . GLU A 1 171 ? 24.907 -3.752 -31.163 1.00 96.50 171 GLU A O 1
ATOM 1408 N N . TYR A 1 172 ? 25.789 -2.382 -32.712 1.00 95.00 172 TYR A N 1
ATOM 1409 C CA . TYR A 1 172 ? 24.824 -1.302 -32.507 1.00 95.00 172 TYR A CA 1
ATOM 1410 C C . TYR A 1 172 ? 23.378 -1.798 -32.661 1.00 95.00 172 TYR A C 1
ATOM 1412 O O . TYR A 1 172 ? 22.512 -1.518 -31.821 1.00 95.00 172 TYR A O 1
ATOM 1420 N N . LYS A 1 173 ? 23.106 -2.589 -33.705 1.00 96.75 173 LYS A N 1
ATOM 1421 C CA . LYS A 1 173 ? 21.783 -3.178 -33.947 1.00 96.75 173 LYS A CA 1
ATOM 1422 C C . LYS A 1 173 ? 21.369 -4.115 -32.811 1.00 96.75 173 LYS A C 1
ATOM 1424 O O . LYS A 1 173 ? 20.230 -4.038 -32.340 1.00 96.75 173 LYS A O 1
ATOM 1429 N N . ASN A 1 174 ? 22.287 -4.947 -32.323 1.00 95.56 174 ASN A N 1
ATOM 1430 C CA . ASN A 1 174 ? 22.046 -5.836 -31.185 1.00 95.56 174 ASN A CA 1
ATOM 1431 C C . ASN A 1 174 ? 21.720 -5.058 -29.902 1.00 95.56 174 ASN A C 1
ATOM 1433 O O . ASN A 1 174 ? 20.758 -5.391 -29.203 1.00 95.56 174 ASN A O 1
ATOM 1437 N N . VAL A 1 175 ? 22.469 -3.994 -29.605 1.00 97.00 175 VAL A N 1
ATOM 1438 C CA . VAL A 1 175 ? 22.207 -3.108 -28.459 1.00 97.00 175 VAL A CA 1
ATOM 1439 C C . VAL A 1 175 ? 20.834 -2.447 -28.586 1.00 97.00 175 VAL A C 1
ATOM 1441 O O . VAL A 1 175 ? 20.069 -2.416 -27.620 1.00 97.00 175 VAL A O 1
ATOM 1444 N N . CYS A 1 176 ? 20.464 -1.987 -29.783 1.00 95.94 176 CYS A N 1
ATOM 1445 C CA . CYS A 1 176 ? 19.148 -1.403 -30.039 1.00 95.94 176 CYS A CA 1
ATOM 1446 C C . CYS A 1 176 ? 18.000 -2.387 -29.757 1.00 95.94 176 CYS A C 1
ATOM 1448 O O . CYS A 1 176 ? 16.990 -2.012 -29.150 1.00 95.94 176 CYS A O 1
ATOM 1450 N N . LEU A 1 177 ? 18.154 -3.656 -30.152 1.00 95.50 177 LEU A N 1
ATOM 1451 C CA . LEU A 1 177 ? 17.178 -4.712 -29.860 1.00 95.50 177 LEU A CA 1
ATOM 1452 C C . LEU A 1 177 ? 17.077 -4.992 -28.357 1.00 95.50 177 LEU A C 1
ATOM 1454 O O . LEU A 1 177 ? 15.965 -5.038 -27.819 1.00 95.50 177 LEU A O 1
ATOM 1458 N N . LYS A 1 178 ? 18.219 -5.105 -27.667 1.00 96.94 178 LYS A N 1
ATOM 1459 C CA . LYS A 1 178 ? 18.267 -5.271 -26.206 1.00 96.94 178 LYS A CA 1
ATOM 1460 C C . LYS A 1 178 ? 17.567 -4.114 -25.492 1.00 96.94 178 LYS A C 1
ATOM 1462 O O . LYS A 1 178 ? 16.715 -4.351 -24.642 1.00 96.94 178 LYS A O 1
ATOM 1467 N N . ASN A 1 179 ? 17.832 -2.873 -25.893 1.00 95.12 179 ASN A N 1
ATOM 1468 C CA . ASN A 1 179 ? 17.211 -1.684 -25.307 1.00 95.12 179 ASN A CA 1
ATOM 1469 C C . ASN A 1 179 ? 15.684 -1.666 -25.526 1.00 95.12 179 ASN A C 1
ATOM 1471 O O . ASN A 1 179 ? 14.915 -1.354 -24.619 1.00 95.12 179 ASN A O 1
ATOM 1475 N N . LYS A 1 180 ? 15.206 -2.096 -26.703 1.00 96.38 180 LYS A N 1
ATOM 1476 C CA . LYS A 1 180 ? 13.764 -2.266 -26.953 1.00 96.38 180 LYS A CA 1
ATOM 1477 C C . LYS A 1 180 ? 13.133 -3.310 -26.023 1.00 96.38 180 LYS A C 1
ATOM 1479 O O . LYS A 1 180 ? 12.005 -3.101 -25.581 1.00 96.38 180 LYS A O 1
ATOM 1484 N N . SER A 1 181 ? 13.836 -4.406 -25.735 1.00 95.81 181 SER A N 1
ATOM 1485 C CA . SER A 1 181 ? 13.390 -5.422 -24.771 1.00 95.81 181 SER A CA 1
ATOM 1486 C C . SER A 1 181 ? 13.343 -4.863 -23.346 1.00 95.81 181 SER A C 1
ATOM 1488 O O . SER A 1 181 ? 12.302 -4.913 -22.696 1.00 95.81 181 SER A O 1
ATOM 1490 N N . LEU A 1 182 ? 14.423 -4.212 -22.901 1.00 96.38 182 LEU A N 1
ATOM 1491 C CA . LEU A 1 182 ? 14.509 -3.595 -21.575 1.00 96.38 182 LEU A CA 1
ATOM 1492 C C . LEU A 1 182 ? 13.411 -2.553 -21.345 1.00 96.38 182 LEU A C 1
ATOM 1494 O O . LEU A 1 182 ? 12.798 -2.543 -20.284 1.00 96.38 182 LEU A O 1
ATOM 1498 N N . LYS A 1 183 ? 13.084 -1.735 -22.353 1.00 97.06 183 LYS A N 1
ATOM 1499 C CA . LYS A 1 183 ? 11.961 -0.788 -22.271 1.00 97.06 183 LYS A CA 1
ATOM 1500 C C . LYS A 1 183 ? 10.619 -1.479 -22.034 1.00 97.06 183 LYS A C 1
ATOM 1502 O O . LYS A 1 183 ? 9.814 -0.976 -21.258 1.00 97.06 183 LYS A O 1
ATOM 1507 N N . LYS A 1 184 ? 10.365 -2.621 -22.682 1.00 97.00 184 LYS A N 1
ATOM 1508 C CA . LYS A 1 184 ? 9.136 -3.397 -22.448 1.00 97.00 184 LYS A CA 1
ATOM 1509 C C . LYS A 1 184 ? 9.100 -3.954 -21.027 1.00 97.00 184 LYS A C 1
ATOM 1511 O O . LYS A 1 184 ? 8.070 -3.836 -20.371 1.00 97.00 184 LYS A O 1
ATOM 1516 N N . ASN A 1 185 ? 10.219 -4.500 -20.555 1.00 96.56 185 ASN A N 1
ATOM 1517 C CA . ASN A 1 185 ? 10.329 -5.034 -19.199 1.00 96.56 185 ASN A CA 1
ATOM 1518 C C . ASN A 1 185 ? 10.121 -3.933 -18.152 1.00 96.56 185 ASN A C 1
ATOM 1520 O O . ASN A 1 185 ? 9.343 -4.126 -17.228 1.00 96.56 185 ASN A O 1
ATOM 1524 N N . ALA A 1 186 ? 10.719 -2.754 -18.346 1.00 96.75 186 ALA A N 1
ATOM 1525 C CA . ALA A 1 186 ? 10.525 -1.603 -17.467 1.00 96.75 186 ALA A CA 1
ATOM 1526 C C . ALA A 1 186 ? 9.051 -1.168 -17.396 1.00 96.75 186 ALA A C 1
ATOM 1528 O O . ALA A 1 186 ? 8.528 -0.940 -16.312 1.00 96.75 186 ALA A O 1
ATOM 1529 N N . ILE A 1 187 ? 8.349 -1.112 -18.536 1.00 96.75 187 ILE A N 1
ATOM 1530 C CA . ILE A 1 187 ? 6.907 -0.812 -18.563 1.00 96.75 187 ILE A CA 1
ATOM 1531 C C . ILE A 1 187 ? 6.100 -1.897 -17.835 1.00 96.75 187 ILE A C 1
ATOM 1533 O O . ILE A 1 187 ? 5.138 -1.574 -17.144 1.00 96.75 187 ILE A O 1
ATOM 1537 N N . SER A 1 188 ? 6.470 -3.171 -17.983 1.00 96.69 188 SER A N 1
ATOM 1538 C CA . SER A 1 188 ? 5.815 -4.276 -17.272 1.00 96.69 188 SER A CA 1
ATOM 1539 C C . SER A 1 188 ? 5.992 -4.156 -15.758 1.00 96.69 188 SER A C 1
ATOM 1541 O O . SER A 1 188 ? 5.007 -4.227 -15.031 1.00 96.69 188 SER A O 1
ATOM 1543 N N . MET A 1 189 ? 7.220 -3.905 -15.296 1.00 97.31 189 MET A N 1
ATOM 1544 C CA . MET A 1 189 ? 7.531 -3.719 -13.875 1.00 97.31 189 MET A CA 1
ATOM 1545 C C . MET A 1 189 ? 6.807 -2.505 -13.284 1.00 97.31 189 MET A C 1
ATOM 1547 O O . MET A 1 189 ? 6.311 -2.571 -12.167 1.00 97.31 189 MET A O 1
ATOM 1551 N N . LEU A 1 190 ? 6.684 -1.404 -14.035 1.00 97.31 190 LEU A N 1
ATOM 1552 C CA . LEU A 1 190 ? 5.925 -0.232 -13.582 1.00 97.31 190 LEU A CA 1
ATOM 1553 C C . LEU A 1 190 ? 4.445 -0.552 -13.332 1.00 97.31 190 LEU A C 1
ATOM 1555 O O . LEU A 1 190 ? 3.885 -0.071 -12.352 1.00 97.31 190 LEU A O 1
ATOM 1559 N N . LYS A 1 191 ? 3.825 -1.382 -14.181 1.00 96.75 191 LYS A N 1
ATOM 1560 C CA . LYS A 1 191 ? 2.436 -1.823 -13.979 1.00 96.75 191 LYS A CA 1
ATOM 1561 C C . LYS A 1 191 ? 2.291 -2.690 -12.733 1.00 96.75 191 LYS A C 1
ATOM 1563 O O . LYS A 1 191 ? 1.331 -2.522 -11.997 1.00 96.75 191 LYS A O 1
ATOM 1568 N N . GLU A 1 192 ? 3.242 -3.587 -12.494 1.00 98.00 192 GLU A N 1
ATOM 1569 C CA . GLU A 1 192 ? 3.253 -4.446 -11.305 1.00 98.00 192 GLU A CA 1
ATOM 1570 C C . GLU A 1 192 ? 3.427 -3.634 -10.011 1.00 98.00 192 GLU A C 1
ATOM 1572 O O . GLU A 1 192 ? 2.742 -3.867 -9.018 1.00 98.00 192 GLU A O 1
ATOM 1577 N N . ILE A 1 193 ? 4.281 -2.607 -10.031 1.00 96.81 193 ILE A N 1
ATOM 1578 C CA . ILE A 1 193 ? 4.412 -1.664 -8.911 1.00 96.81 193 ILE A CA 1
ATOM 1579 C C . ILE A 1 193 ? 3.089 -0.928 -8.661 1.00 96.81 193 ILE A C 1
ATOM 1581 O O . ILE A 1 193 ? 2.697 -0.740 -7.511 1.00 96.81 193 ILE A O 1
ATOM 1585 N N . GLU A 1 194 ? 2.391 -0.510 -9.717 1.00 97.25 194 GLU A N 1
ATOM 1586 C CA . GLU A 1 194 ? 1.098 0.166 -9.598 1.00 97.25 194 GLU A CA 1
ATOM 1587 C C . GLU A 1 194 ? 0.016 -0.756 -9.013 1.00 97.25 194 GLU A C 1
ATOM 1589 O O . GLU A 1 194 ? -0.721 -0.335 -8.119 1.00 97.25 194 GLU A O 1
ATOM 1594 N N . THR A 1 195 ? -0.044 -2.024 -9.434 1.00 97.50 195 THR A N 1
ATOM 1595 C CA . THR A 1 195 ? -0.984 -3.002 -8.862 1.00 97.50 195 THR A CA 1
ATOM 1596 C C . THR A 1 195 ? -0.687 -3.276 -7.392 1.00 97.50 195 THR A C 1
ATOM 1598 O O . THR A 1 195 ? -1.590 -3.161 -6.566 1.00 97.50 195 THR A O 1
ATOM 1601 N N . LEU A 1 196 ? 0.579 -3.521 -7.037 1.00 97.38 196 LEU A N 1
ATOM 1602 C CA . LEU A 1 196 ? 0.990 -3.747 -5.646 1.00 97.38 196 LEU A CA 1
ATOM 1603 C C . LEU A 1 196 ? 0.726 -2.527 -4.758 1.00 97.38 196 LEU A C 1
ATOM 1605 O O . LEU A 1 196 ? 0.350 -2.662 -3.596 1.00 97.38 196 LEU A O 1
ATOM 1609 N N . LYS A 1 197 ? 0.888 -1.314 -5.294 1.00 97.75 197 LYS A N 1
ATOM 1610 C CA . LYS A 1 197 ? 0.559 -0.083 -4.570 1.00 97.75 197 LYS A CA 1
ATOM 1611 C C . LYS A 1 197 ? -0.935 -0.001 -4.249 1.00 97.75 197 LYS A C 1
ATOM 1613 O O . LYS A 1 197 ? -1.296 0.396 -3.143 1.00 97.75 197 LYS A O 1
ATOM 1618 N N . ASN A 1 198 ? -1.793 -0.384 -5.192 1.00 96.25 198 ASN A N 1
ATOM 1619 C CA . ASN A 1 198 ? -3.239 -0.406 -4.978 1.00 96.25 198 ASN A CA 1
ATOM 1620 C C . ASN A 1 198 ? -3.643 -1.473 -3.951 1.00 96.25 198 ASN A C 1
ATOM 1622 O O . ASN A 1 198 ? -4.465 -1.194 -3.081 1.00 96.25 198 ASN A O 1
ATOM 1626 N N . GLU A 1 199 ? -3.026 -2.654 -4.003 1.00 97.44 199 GLU A N 1
ATOM 1627 C CA . GLU A 1 199 ? -3.229 -3.713 -3.006 1.00 97.44 199 GLU A CA 1
ATOM 1628 C C . GLU A 1 199 ? -2.787 -3.267 -1.606 1.00 97.44 199 GLU A C 1
ATOM 1630 O O . GLU A 1 199 ? -3.558 -3.377 -0.655 1.00 97.44 199 GLU A O 1
ATOM 1635 N N . ASN A 1 200 ? -1.601 -2.664 -1.474 1.00 96.50 200 ASN A N 1
ATOM 1636 C CA . ASN A 1 200 ? -1.121 -2.120 -0.200 1.00 96.50 200 ASN A CA 1
ATOM 1637 C C . ASN A 1 200 ? -2.062 -1.056 0.375 1.00 96.50 200 ASN A C 1
ATOM 1639 O O . ASN A 1 200 ? -2.335 -1.070 1.572 1.00 96.50 200 ASN A O 1
ATOM 1643 N N . ASN A 1 201 ? -2.601 -0.166 -0.461 1.00 96.75 201 ASN A N 1
ATOM 1644 C CA . ASN A 1 201 ? -3.597 0.809 -0.014 1.00 96.75 201 ASN A CA 1
ATOM 1645 C C . ASN A 1 201 ? -4.874 0.126 0.502 1.00 96.75 201 ASN A C 1
ATOM 1647 O O . ASN A 1 201 ? -5.445 0.571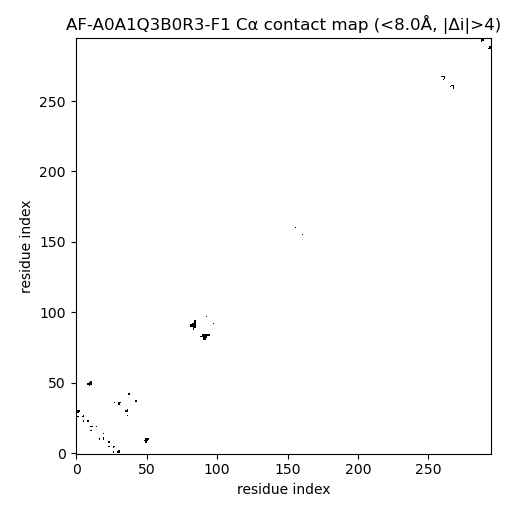 1.494 1.00 96.75 201 ASN A O 1
ATOM 1651 N N . SER A 1 202 ? -5.309 -0.967 -0.135 1.00 95.62 202 SER A N 1
ATOM 1652 C CA . SER A 1 202 ? -6.444 -1.760 0.347 1.00 95.62 202 SER A CA 1
ATOM 1653 C C . SER A 1 202 ? -6.164 -2.366 1.724 1.00 95.62 202 SER A C 1
ATOM 1655 O O . SER A 1 202 ? -7.001 -2.248 2.617 1.00 95.62 202 SER A O 1
ATOM 1657 N N . TYR A 1 203 ? -4.983 -2.962 1.921 1.00 96.56 203 TYR A N 1
ATOM 1658 C CA . TYR A 1 203 ? -4.594 -3.534 3.214 1.00 96.56 203 TYR A CA 1
ATOM 1659 C C . TYR A 1 203 ? -4.471 -2.475 4.315 1.00 96.56 203 TYR A C 1
ATOM 1661 O O . TYR A 1 203 ? -4.882 -2.724 5.445 1.00 96.56 203 TYR A O 1
ATOM 1669 N N . ILE A 1 204 ? -3.962 -1.280 4.002 1.00 96.94 204 ILE A N 1
ATOM 1670 C CA . ILE A 1 204 ? -3.905 -0.162 4.959 1.00 96.94 204 ILE A CA 1
ATOM 1671 C C . ILE A 1 204 ? -5.314 0.207 5.440 1.00 96.94 204 ILE A C 1
ATOM 1673 O O . ILE A 1 204 ? -5.539 0.294 6.646 1.00 96.94 204 ILE A O 1
ATOM 1677 N N . ASN A 1 205 ? -6.276 0.339 4.522 1.00 95.69 205 ASN A N 1
ATOM 1678 C CA . ASN A 1 205 ? -7.664 0.650 4.880 1.00 95.69 205 ASN A CA 1
ATOM 1679 C C . ASN A 1 205 ? -8.299 -0.448 5.752 1.00 95.69 205 ASN A C 1
ATOM 1681 O O . ASN A 1 205 ? -9.057 -0.160 6.678 1.00 95.69 205 ASN A O 1
ATOM 1685 N N . GLU A 1 206 ? -8.002 -1.719 5.472 1.00 96.88 206 GLU A N 1
ATOM 1686 C CA . GLU A 1 206 ? -8.496 -2.839 6.277 1.00 96.88 206 GLU A CA 1
ATOM 1687 C C . GLU A 1 206 ? -7.911 -2.823 7.696 1.00 96.88 206 GLU A C 1
ATOM 1689 O O . GLU A 1 206 ? -8.647 -2.987 8.671 1.00 96.88 206 GLU A O 1
ATOM 1694 N N . ILE A 1 207 ? -6.613 -2.538 7.830 1.00 96.75 207 ILE A N 1
ATOM 1695 C CA . ILE A 1 207 ? -5.949 -2.377 9.129 1.00 96.75 207 ILE A CA 1
ATOM 1696 C C . ILE A 1 207 ? -6.573 -1.221 9.922 1.00 96.75 207 ILE A C 1
ATOM 1698 O O . ILE A 1 207 ? -6.824 -1.367 11.119 1.00 96.75 207 ILE A O 1
ATOM 1702 N N . GLU A 1 208 ? -6.864 -0.085 9.282 1.00 96.75 208 GLU A N 1
ATOM 1703 C CA . GLU A 1 208 ? -7.537 1.043 9.937 1.00 96.75 208 GLU A CA 1
ATOM 1704 C C . GLU A 1 208 ? -8.927 0.654 10.462 1.00 96.75 208 GLU A C 1
ATOM 1706 O O . GLU A 1 208 ? -9.245 0.920 11.624 1.00 96.75 208 GLU A O 1
ATOM 1711 N N . ASN A 1 209 ? -9.723 -0.055 9.658 1.00 95.94 209 ASN A N 1
ATOM 1712 C CA . ASN A 1 209 ? -11.041 -0.548 10.069 1.00 95.94 209 ASN A CA 1
ATOM 1713 C C . ASN A 1 209 ? -10.961 -1.529 11.251 1.00 95.94 209 ASN A C 1
ATOM 1715 O O . ASN A 1 209 ? -11.758 -1.448 12.195 1.00 95.94 209 ASN A O 1
ATOM 1719 N N . LEU A 1 210 ? -9.992 -2.448 11.226 1.00 97.00 210 LEU A N 1
ATOM 1720 C CA . LEU A 1 210 ? -9.758 -3.388 12.322 1.00 97.00 210 LEU A CA 1
ATOM 1721 C C . LEU A 1 210 ? -9.316 -2.667 13.599 1.00 97.00 210 LEU A C 1
ATOM 1723 O O . LEU A 1 210 ? -9.800 -3.001 14.679 1.00 97.00 210 LEU A O 1
ATOM 1727 N N . ASN A 1 211 ? -8.472 -1.640 13.492 1.00 96.56 211 ASN A N 1
ATOM 1728 C CA . ASN A 1 211 ? -8.046 -0.833 14.636 1.00 96.56 211 ASN A CA 1
ATOM 1729 C C . ASN A 1 211 ? -9.213 -0.076 15.282 1.00 96.56 211 ASN A C 1
ATOM 1731 O O . ASN A 1 211 ? -9.322 -0.052 16.509 1.00 96.56 211 ASN A O 1
ATOM 1735 N N . VAL A 1 212 ? -10.112 0.505 14.479 1.00 96.25 212 VAL A N 1
ATOM 1736 C CA . VAL A 1 212 ? -11.336 1.147 14.992 1.00 96.25 212 VAL A CA 1
ATOM 1737 C C . VAL A 1 212 ? -12.219 0.127 15.712 1.00 96.25 212 VAL A C 1
ATOM 1739 O O . VAL A 1 212 ? -12.693 0.393 16.817 1.00 96.25 212 VAL A O 1
ATOM 1742 N N . SER A 1 213 ? -12.389 -1.060 15.128 1.00 95.81 213 SER A N 1
ATOM 1743 C CA . SER A 1 213 ? -13.187 -2.140 15.723 1.00 95.81 213 SER A CA 1
ATOM 1744 C C . SER A 1 213 ? -12.590 -2.637 17.043 1.00 95.81 213 SER A C 1
ATOM 1746 O O . SER A 1 213 ? -13.307 -2.834 18.024 1.00 95.81 213 SER A O 1
ATOM 1748 N N . LEU A 1 214 ? -11.265 -2.790 17.095 1.00 96.38 214 LEU A N 1
ATOM 1749 C CA . LEU A 1 214 ? -10.545 -3.194 18.298 1.00 96.38 214 LEU A CA 1
ATOM 1750 C C . LEU A 1 214 ? -10.678 -2.145 19.407 1.00 96.38 214 LEU A C 1
ATOM 1752 O O . LEU A 1 214 ? -10.897 -2.504 20.563 1.00 96.38 214 LEU A O 1
ATOM 1756 N N . LYS A 1 215 ? -10.593 -0.856 19.058 1.00 96.88 215 LYS A N 1
ATOM 1757 C CA . LYS A 1 215 ? -10.791 0.239 20.012 1.00 96.88 215 LYS A CA 1
ATOM 1758 C C . LYS A 1 215 ? -12.186 0.190 20.633 1.00 96.88 215 LYS A C 1
ATOM 1760 O O . LYS A 1 215 ? -12.295 0.156 21.851 1.00 96.88 215 LYS A O 1
ATOM 1765 N N . LEU A 1 216 ? -13.226 0.074 19.804 1.00 96.12 216 LEU A N 1
ATOM 1766 C CA . LEU A 1 216 ? -14.609 -0.044 20.274 1.00 96.12 216 LEU A CA 1
ATOM 1767 C C . LEU A 1 216 ? -14.796 -1.255 21.206 1.00 96.12 216 LEU A C 1
ATOM 1769 O O . LEU A 1 216 ? -15.466 -1.167 22.233 1.00 96.12 216 LEU A O 1
ATOM 1773 N N . SER A 1 217 ? -14.173 -2.389 20.867 1.00 95.31 217 SER A N 1
ATOM 1774 C CA . SER A 1 217 ? -14.214 -3.588 21.704 1.00 95.31 217 SER A CA 1
ATOM 1775 C C . SER A 1 217 ? -13.543 -3.370 23.061 1.00 95.31 217 SER A C 1
ATOM 1777 O O . SER A 1 217 ? -14.061 -3.856 24.066 1.00 95.31 217 SER A O 1
ATOM 1779 N N . ASN A 1 218 ? -12.411 -2.669 23.111 1.00 95.69 218 ASN A N 1
ATOM 1780 C CA . ASN A 1 218 ? -11.721 -2.376 24.367 1.00 95.69 218 ASN A CA 1
ATOM 1781 C C . ASN A 1 218 ? -12.542 -1.430 25.248 1.00 95.69 218 ASN A C 1
ATOM 1783 O O . ASN A 1 218 ? -12.743 -1.747 26.418 1.00 95.69 218 ASN A O 1
ATOM 1787 N N . ASP A 1 219 ? -13.087 -0.356 24.671 1.00 95.38 219 ASP A N 1
ATOM 1788 C CA . ASP A 1 219 ? -13.943 0.599 25.387 1.00 95.38 219 ASP A CA 1
ATOM 1789 C C . ASP A 1 219 ? -15.156 -0.129 26.005 1.00 95.38 219 ASP A C 1
ATOM 1791 O O . ASP A 1 219 ? -15.459 0.020 27.188 1.00 95.38 219 ASP A O 1
ATOM 1795 N N . SER A 1 220 ? -15.792 -1.030 25.242 1.00 93.50 220 SER A N 1
ATOM 1796 C CA . SER A 1 220 ? -16.919 -1.835 25.742 1.00 93.50 220 SER A CA 1
ATOM 1797 C C . SER A 1 220 ? -16.533 -2.816 26.856 1.00 93.50 220 SER A C 1
ATOM 1799 O O . SER A 1 220 ? -17.348 -3.161 27.714 1.00 93.50 220 SER A O 1
ATOM 1801 N N . LYS A 1 221 ? -15.290 -3.309 26.857 1.00 95.81 221 LYS A N 1
ATOM 1802 C CA . LYS A 1 221 ? -14.799 -4.223 27.890 1.00 95.81 221 LYS A CA 1
ATOM 1803 C C . LYS A 1 221 ? -14.559 -3.478 29.199 1.00 95.81 221 LYS A C 1
ATOM 1805 O O . LYS A 1 221 ? -14.959 -3.977 30.246 1.00 95.81 221 LYS A O 1
ATOM 1810 N N . GLU A 1 222 ? -13.960 -2.294 29.125 1.00 95.75 222 GLU A N 1
ATOM 1811 C CA . GLU A 1 222 ? -13.761 -1.413 30.278 1.00 95.75 222 GLU A CA 1
ATOM 1812 C C . GLU A 1 222 ? -15.103 -1.016 30.912 1.00 95.75 222 GLU A C 1
ATOM 1814 O O . GLU A 1 222 ? -15.282 -1.142 32.124 1.00 95.75 222 GLU A O 1
ATOM 1819 N N . GLU A 1 223 ? -16.092 -0.632 30.097 1.00 96.44 223 GLU A N 1
ATOM 1820 C CA . GLU A 1 223 ? -17.439 -0.316 30.585 1.00 96.44 223 GLU A CA 1
ATOM 1821 C C . GLU A 1 223 ? -18.092 -1.515 31.295 1.00 96.44 223 GLU A C 1
ATOM 1823 O O . GLU A 1 223 ? -18.649 -1.371 32.383 1.00 96.44 223 GLU A O 1
ATOM 1828 N N . ASN A 1 224 ? -17.959 -2.724 30.741 1.00 94.69 224 ASN A N 1
ATOM 1829 C CA . ASN A 1 224 ? -18.469 -3.942 31.374 1.00 94.69 224 ASN A CA 1
ATOM 1830 C C . ASN A 1 224 ? -17.784 -4.260 32.714 1.00 94.69 224 ASN A C 1
ATOM 1832 O O . ASN A 1 224 ? -18.442 -4.743 33.639 1.00 94.69 224 ASN A O 1
ATOM 1836 N N . GLU A 1 225 ? -16.479 -4.009 32.838 1.00 96.44 225 GLU A N 1
ATOM 1837 C CA . GLU A 1 225 ? -15.760 -4.166 34.107 1.00 96.44 225 GLU A CA 1
ATOM 1838 C C . GLU A 1 225 ? -16.270 -3.168 35.158 1.00 96.44 225 GLU A C 1
ATOM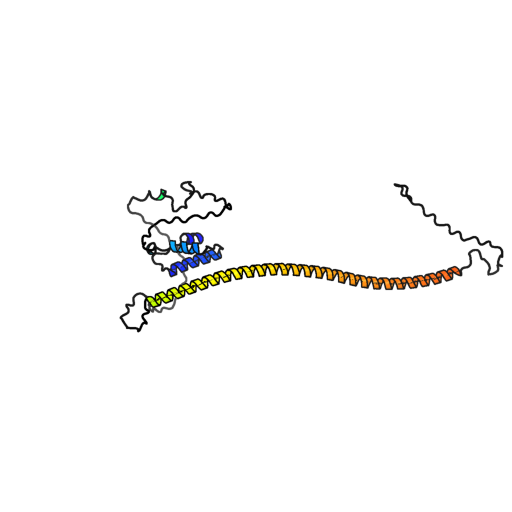 1840 O O . GLU A 1 225 ? -16.546 -3.564 36.294 1.00 96.44 225 GLU A O 1
ATOM 1845 N N . ASN A 1 226 ? -16.509 -1.914 34.763 1.00 96.69 226 ASN A N 1
ATOM 1846 C CA . ASN A 1 226 ? -17.086 -0.886 35.633 1.00 96.69 226 ASN A CA 1
ATOM 1847 C C . ASN A 1 226 ? -18.509 -1.238 36.089 1.00 96.69 226 ASN A C 1
ATOM 1849 O O . ASN A 1 226 ? -18.800 -1.216 37.288 1.00 96.69 226 ASN A O 1
ATOM 1853 N N . LEU A 1 227 ? -19.380 -1.645 35.161 1.00 97.12 227 LEU A N 1
ATOM 1854 C CA . LEU A 1 227 ? -20.744 -2.081 35.476 1.00 97.12 227 LEU A CA 1
ATOM 1855 C C . LEU A 1 227 ? -20.751 -3.278 36.431 1.00 97.12 227 LEU A C 1
ATOM 1857 O O . LEU A 1 227 ? -21.608 -3.378 37.309 1.00 97.12 227 LEU A O 1
ATOM 1861 N N . LYS A 1 228 ? -19.779 -4.188 36.308 1.00 97.56 228 LYS A N 1
ATOM 1862 C CA . LYS A 1 228 ? -19.650 -5.331 37.216 1.00 97.56 228 LYS A CA 1
ATOM 1863 C C . LYS A 1 228 ? -19.322 -4.893 38.644 1.00 97.56 228 LYS A C 1
ATOM 1865 O O . LYS A 1 228 ? -19.946 -5.393 39.580 1.00 97.56 228 LYS A O 1
ATOM 1870 N N . LEU A 1 229 ? -18.400 -3.941 38.812 1.00 96.75 229 LEU A N 1
ATOM 1871 C CA . LEU A 1 229 ? -18.082 -3.361 40.122 1.00 96.75 229 LEU A CA 1
ATOM 1872 C C . LEU A 1 229 ? -19.303 -2.669 40.743 1.00 96.75 229 LEU A C 1
ATOM 1874 O O . LEU A 1 229 ? -19.568 -2.830 41.936 1.00 96.75 229 LEU A O 1
ATOM 1878 N N . GLU A 1 230 ? -20.073 -1.941 39.935 1.00 97.31 230 GLU A N 1
ATOM 1879 C CA . GLU A 1 230 ? -21.280 -1.249 40.386 1.00 97.31 230 GLU A CA 1
ATOM 1880 C C . GLU A 1 230 ? -22.386 -2.234 40.802 1.00 97.31 230 GLU A C 1
ATOM 1882 O O . GLU A 1 230 ? -22.987 -2.083 41.868 1.00 97.31 230 GLU A O 1
ATOM 1887 N N . ILE A 1 231 ? -22.594 -3.308 40.030 1.00 97.19 231 ILE A N 1
ATOM 1888 C CA . ILE A 1 231 ? -23.513 -4.402 40.377 1.00 97.19 231 ILE A CA 1
ATOM 1889 C C . ILE A 1 231 ? -23.111 -5.064 41.697 1.00 97.19 231 ILE A C 1
ATOM 1891 O O . ILE A 1 231 ? -23.978 -5.348 42.525 1.00 97.19 231 ILE A O 1
ATOM 1895 N N . ASP A 1 232 ? -21.824 -5.328 41.915 1.00 96.88 232 ASP A N 1
ATOM 1896 C CA . ASP A 1 232 ? -21.357 -5.959 43.151 1.00 96.88 232 ASP A CA 1
ATOM 1897 C C . ASP A 1 232 ? -21.542 -5.029 44.363 1.00 96.88 232 ASP A C 1
ATOM 1899 O O . ASP A 1 232 ? -21.957 -5.480 45.439 1.00 96.88 232 ASP A O 1
ATOM 1903 N N . ALA A 1 233 ? -21.344 -3.718 44.184 1.00 97.00 233 ALA A N 1
ATOM 1904 C CA . ALA A 1 233 ? -21.666 -2.715 45.197 1.00 97.00 233 ALA A CA 1
ATOM 1905 C C . ALA A 1 233 ? -23.177 -2.665 45.504 1.00 97.00 233 ALA A C 1
ATOM 1907 O O . ALA A 1 233 ? -23.566 -2.708 46.674 1.00 97.00 233 ALA A O 1
ATOM 1908 N N . LEU A 1 234 ? -24.030 -2.650 44.474 1.00 97.06 234 LEU A N 1
ATOM 1909 C CA . LEU A 1 234 ? -25.494 -2.673 44.591 1.00 97.06 234 LEU A CA 1
ATOM 1910 C C . LEU A 1 234 ? -26.015 -3.953 45.255 1.00 97.06 234 LEU A C 1
ATOM 1912 O O . LEU A 1 234 ? -26.897 -3.905 46.109 1.00 97.06 234 LEU A O 1
ATOM 1916 N N . LYS A 1 235 ? -25.455 -5.118 44.924 1.00 97.19 235 LYS A N 1
ATOM 1917 C CA . LYS A 1 235 ? -25.803 -6.380 45.596 1.00 97.19 235 LYS A CA 1
ATOM 1918 C C . LYS A 1 235 ? -25.479 -6.321 47.084 1.00 97.19 235 LYS A C 1
ATOM 1920 O O . LYS A 1 235 ? -26.269 -6.785 47.903 1.00 97.19 235 LYS A O 1
ATOM 1925 N N . LYS A 1 236 ? -24.340 -5.727 47.453 1.00 96.50 236 LYS A N 1
ATOM 1926 C CA . LYS A 1 236 ? -23.954 -5.557 48.859 1.00 96.50 236 LYS A CA 1
ATOM 1927 C C . LYS A 1 236 ? -24.923 -4.638 49.607 1.00 96.50 236 LYS A C 1
ATOM 1929 O O . LYS A 1 236 ? -25.308 -4.960 50.732 1.00 96.50 236 LYS A O 1
ATOM 1934 N N . THR A 1 237 ? -25.338 -3.522 49.005 1.00 96.19 237 THR A N 1
ATOM 1935 C CA . THR A 1 237 ? -26.331 -2.625 49.622 1.00 96.19 237 THR A CA 1
ATOM 1936 C C . THR A 1 237 ? -27.701 -3.293 49.733 1.00 96.19 237 THR A C 1
ATOM 1938 O O . THR A 1 237 ? -28.334 -3.186 50.784 1.00 96.19 237 THR A O 1
ATOM 1941 N N . PHE A 1 238 ? -28.120 -4.057 48.721 1.00 96.19 238 PHE A N 1
ATOM 1942 C CA . PHE A 1 238 ? -29.375 -4.807 48.744 1.00 96.19 238 PHE A CA 1
ATOM 1943 C C . PHE A 1 238 ? -29.399 -5.877 49.841 1.00 96.19 238 PHE A C 1
ATOM 1945 O O . PHE A 1 238 ? -30.366 -5.952 50.592 1.00 96.19 238 PHE A O 1
ATOM 1952 N N . SER A 1 239 ? -28.323 -6.653 50.011 1.00 95.00 239 SER A N 1
ATOM 1953 C CA . SER A 1 239 ? -28.222 -7.634 51.102 1.00 95.00 239 SER A CA 1
ATOM 1954 C C . SER A 1 239 ? -28.335 -6.979 52.482 1.00 95.00 239 SER A C 1
ATOM 1956 O O . SER A 1 239 ? -29.017 -7.499 53.363 1.00 95.00 239 SER A O 1
ATOM 1958 N N . ASN A 1 240 ? -27.719 -5.808 52.676 1.00 94.88 240 ASN A N 1
ATOM 1959 C CA . ASN A 1 240 ? -27.865 -5.048 53.920 1.00 94.88 240 ASN A CA 1
ATOM 1960 C C . ASN A 1 240 ? -29.312 -4.583 54.141 1.00 94.88 240 ASN A C 1
ATOM 1962 O O . ASN A 1 240 ? -29.817 -4.684 55.260 1.00 94.88 240 ASN A O 1
ATOM 1966 N N . PHE A 1 241 ? -29.975 -4.103 53.084 1.00 95.06 241 PHE A N 1
ATOM 1967 C CA . PHE A 1 241 ? -31.377 -3.695 53.137 1.00 95.06 241 PHE A CA 1
ATOM 1968 C C . PHE A 1 241 ? -32.301 -4.879 53.454 1.00 95.06 241 PHE A C 1
ATOM 1970 O O . PHE A 1 241 ? -33.103 -4.778 54.379 1.00 95.06 241 PHE A O 1
ATOM 1977 N N . SER A 1 242 ? -32.130 -6.021 52.782 1.00 94.88 242 SER A N 1
ATOM 1978 C CA . SER A 1 242 ? -32.884 -7.255 53.050 1.00 94.88 242 SER A CA 1
ATOM 1979 C C . SER A 1 242 ? -32.741 -7.685 54.509 1.00 94.88 242 SER A C 1
ATOM 1981 O O . SER A 1 242 ? -33.739 -7.826 55.205 1.00 94.88 242 SER A O 1
ATOM 1983 N N . ASN A 1 243 ? -31.506 -7.748 55.021 1.00 92.75 243 ASN A N 1
ATOM 1984 C CA . ASN A 1 243 ? -31.248 -8.089 56.422 1.00 92.75 243 ASN A CA 1
ATOM 1985 C C . ASN A 1 243 ? -31.922 -7.117 57.405 1.00 92.75 243 ASN A C 1
ATOM 1987 O O . ASN A 1 243 ? -32.293 -7.503 58.514 1.00 92.75 243 ASN A O 1
ATOM 1991 N N . SER A 1 244 ? -32.023 -5.834 57.047 1.00 93.62 244 SER A N 1
ATOM 1992 C 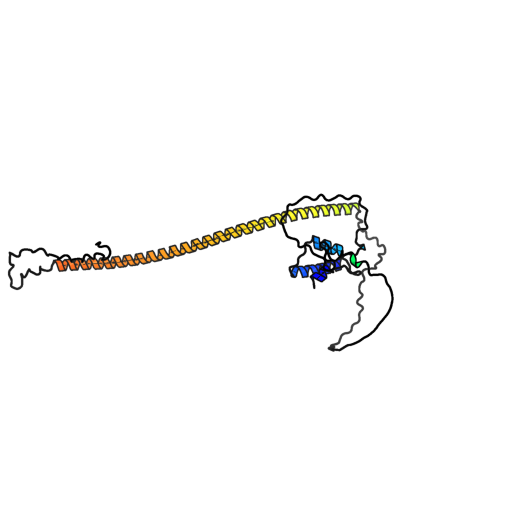CA . SER A 1 244 ? -32.726 -4.842 57.866 1.00 93.62 244 SER A CA 1
ATOM 1993 C C . SER A 1 244 ? -34.248 -4.995 57.794 1.00 93.62 244 SER A C 1
ATOM 1995 O O . SER A 1 244 ? -34.904 -4.863 58.825 1.00 93.62 244 SER A O 1
ATOM 1997 N N . SER A 1 245 ? -34.787 -5.342 56.620 1.00 92.75 245 SER A N 1
ATOM 1998 C CA . SER A 1 245 ? -36.206 -5.644 56.417 1.00 92.75 245 SER A CA 1
ATOM 1999 C C . SER A 1 245 ? -36.627 -6.848 57.245 1.00 92.75 245 SER A C 1
ATOM 2001 O O . SER A 1 245 ? -37.567 -6.740 58.019 1.00 92.75 245 SER A O 1
ATOM 2003 N N . ASP A 1 246 ? -35.871 -7.947 57.194 1.00 92.81 246 ASP A N 1
ATOM 2004 C CA . ASP A 1 246 ? -36.186 -9.160 57.957 1.00 92.81 246 ASP A CA 1
ATOM 2005 C C . ASP A 1 246 ? -36.226 -8.880 59.466 1.00 92.81 246 ASP A C 1
ATOM 2007 O O . ASP A 1 246 ? -37.087 -9.372 60.194 1.00 92.81 246 ASP A O 1
ATOM 2011 N N . LYS A 1 247 ? -35.301 -8.054 59.972 1.00 93.19 247 LYS A N 1
ATOM 2012 C CA . LYS A 1 247 ? -35.306 -7.628 61.382 1.00 93.19 247 LYS A CA 1
ATOM 2013 C C . LYS A 1 247 ? -36.535 -6.787 61.720 1.00 93.19 247 LYS A C 1
ATOM 2015 O O . LYS A 1 247 ? -37.089 -6.953 62.806 1.00 93.19 247 LYS A O 1
ATOM 2020 N N . LEU A 1 248 ? -36.940 -5.892 60.822 1.00 91.94 248 LEU A N 1
ATOM 2021 C CA . LEU A 1 248 ? -38.137 -5.075 60.995 1.00 91.94 248 LEU A CA 1
ATOM 2022 C C . LEU A 1 248 ? -39.404 -5.938 60.972 1.00 91.94 248 LEU A C 1
ATOM 2024 O O . LEU A 1 248 ? -40.238 -5.789 61.858 1.00 91.94 248 LEU A O 1
ATOM 2028 N N . ASP A 1 249 ? -39.521 -6.869 60.029 1.00 89.44 249 ASP A N 1
ATOM 2029 C CA . ASP A 1 249 ? -40.662 -7.782 59.925 1.00 89.44 249 ASP A CA 1
ATOM 2030 C C . ASP A 1 249 ? -40.778 -8.674 61.163 1.00 89.44 249 ASP A C 1
ATOM 2032 O O . ASP A 1 249 ? -41.870 -8.844 61.703 1.00 89.44 249 ASP A O 1
ATOM 2036 N N . ASN A 1 250 ? -39.652 -9.167 61.68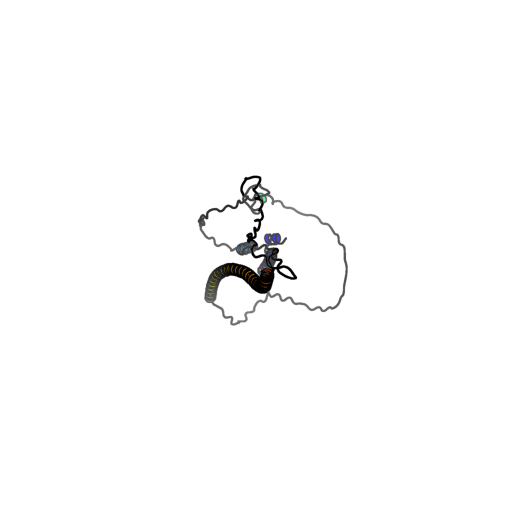9 1.00 89.25 250 ASN A N 1
ATOM 2037 C CA . ASN A 1 250 ? -39.630 -9.886 62.963 1.00 89.25 250 ASN A CA 1
ATOM 2038 C C . ASN A 1 250 ? -40.118 -9.010 64.131 1.00 89.25 250 ASN A C 1
ATOM 2040 O O . ASN A 1 250 ? -40.879 -9.481 64.973 1.00 89.25 250 ASN A O 1
ATOM 2044 N N . LEU A 1 251 ? -39.716 -7.735 64.187 1.00 88.25 251 LEU A N 1
ATOM 2045 C CA . LEU A 1 251 ? -40.171 -6.798 65.220 1.00 88.25 251 LEU A CA 1
ATOM 2046 C C . LEU A 1 251 ? -41.681 -6.528 65.115 1.00 88.25 251 LEU A C 1
ATOM 2048 O O . LEU A 1 251 ? -42.383 -6.553 66.124 1.00 88.25 251 LEU A O 1
ATOM 2052 N N . LEU A 1 252 ? -42.179 -6.286 63.902 1.00 83.19 252 LEU A N 1
ATOM 2053 C CA . LEU A 1 252 ? -43.599 -6.046 63.638 1.00 83.19 252 LEU A CA 1
ATOM 2054 C C . LEU A 1 252 ? -44.443 -7.300 63.901 1.00 83.19 252 LEU A C 1
ATOM 2056 O O . LEU A 1 252 ? -45.545 -7.191 64.430 1.00 83.19 252 LEU A O 1
ATOM 2060 N N . GLY A 1 253 ? -43.921 -8.493 63.610 1.00 81.88 253 GLY A N 1
ATOM 2061 C CA . GLY A 1 253 ? -44.576 -9.766 63.918 1.00 81.88 253 GLY A CA 1
ATOM 2062 C C . GLY A 1 253 ? -44.719 -10.043 65.418 1.00 81.88 253 GLY A C 1
ATOM 2063 O O . GLY A 1 253 ? -45.637 -10.752 65.823 1.00 81.88 253 GLY A O 1
ATOM 2064 N N . LEU A 1 254 ? -43.855 -9.455 66.253 1.00 80.00 254 LEU A N 1
ATOM 2065 C CA . LEU A 1 254 ? -43.964 -9.503 67.716 1.00 80.00 254 LEU A CA 1
ATOM 2066 C C . LEU A 1 254 ? -44.952 -8.466 68.281 1.00 80.00 254 LEU A C 1
ATOM 2068 O O . LEU A 1 254 ? -45.217 -8.463 69.486 1.00 80.00 254 LEU A O 1
ATOM 2072 N N . GLN A 1 255 ? -45.494 -7.570 67.450 1.00 74.00 255 GLN A N 1
ATOM 2073 C CA . GLN A 1 255 ? -46.440 -6.554 67.895 1.00 74.00 255 GLN A CA 1
ATOM 2074 C C . GLN A 1 255 ? -47.798 -7.193 68.215 1.00 74.00 255 GLN A C 1
ATOM 2076 O O . GLN A 1 255 ? -48.366 -7.943 67.420 1.00 74.00 255 GLN A O 1
ATOM 2081 N N . ARG A 1 256 ? -48.349 -6.876 69.394 1.00 66.25 256 ARG A N 1
ATOM 2082 C CA . ARG A 1 256 ? -49.691 -7.320 69.790 1.00 66.25 256 ARG A CA 1
ATOM 2083 C C . ARG A 1 256 ? -50.742 -6.844 68.790 1.00 66.25 256 ARG A C 1
ATOM 2085 O O . ARG A 1 256 ? -50.695 -5.703 68.328 1.00 66.25 256 ARG A O 1
ATOM 2092 N N . CYS A 1 257 ? -51.721 -7.704 68.502 1.00 63.62 257 CYS A N 1
ATOM 2093 C CA . CYS A 1 257 ? -52.896 -7.312 67.729 1.00 63.62 257 CYS A CA 1
ATOM 2094 C C . CYS A 1 257 ? -53.537 -6.070 68.358 1.00 63.62 257 CYS A C 1
ATOM 2096 O O . CYS A 1 257 ? -53.680 -5.997 69.573 1.00 63.62 257 CYS A O 1
ATOM 2098 N N . VAL A 1 258 ? -53.979 -5.118 67.530 1.00 60.97 258 VAL A N 1
ATOM 2099 C CA . VAL A 1 258 ? -54.548 -3.822 67.963 1.00 60.97 258 VAL A CA 1
ATOM 2100 C C . VAL A 1 258 ? -55.724 -3.981 68.950 1.00 60.97 258 VAL A C 1
ATOM 2102 O O . VAL A 1 258 ? -56.040 -3.062 69.704 1.00 60.97 258 VAL A O 1
ATOM 2105 N N . PHE A 1 259 ? -56.356 -5.157 68.976 1.00 59.62 259 PHE A N 1
ATOM 2106 C CA . PHE A 1 259 ? -57.483 -5.491 69.847 1.00 59.62 259 PHE A CA 1
ATOM 2107 C C . PHE A 1 259 ? -57.109 -6.317 71.092 1.00 59.62 259 PHE A C 1
ATOM 2109 O O . PHE A 1 259 ? -57.960 -6.484 71.963 1.00 59.62 259 PHE A O 1
ATOM 2116 N N . ASP A 1 260 ? -55.869 -6.806 71.208 1.00 57.31 260 ASP A N 1
ATOM 2117 C CA . ASP A 1 260 ? -55.380 -7.480 72.416 1.00 57.31 260 ASP A CA 1
ATOM 2118 C C . ASP A 1 260 ? -54.927 -6.434 73.447 1.00 57.31 260 ASP A C 1
ATOM 2120 O O . ASP A 1 260 ? -53.839 -5.857 73.362 1.00 57.31 260 ASP A O 1
ATOM 2124 N N . LYS A 1 261 ? -55.814 -6.164 74.411 1.00 63.56 261 LYS A N 1
ATOM 2125 C CA . LYS A 1 261 ? -55.608 -5.212 75.513 1.00 63.56 261 LYS A CA 1
ATOM 2126 C C . LYS A 1 261 ? -55.129 -5.872 76.812 1.00 63.56 261 LYS A C 1
ATOM 2128 O O . LYS A 1 261 ? -55.103 -5.194 77.836 1.00 63.56 261 LYS A O 1
ATOM 2133 N N . ALA A 1 262 ? -54.782 -7.161 76.812 1.00 60.56 262 ALA A N 1
ATOM 2134 C CA . ALA A 1 262 ? -54.370 -7.839 78.038 1.00 60.56 262 ALA A CA 1
ATOM 2135 C C . ALA A 1 262 ? -53.057 -7.236 78.579 1.00 60.56 262 ALA A C 1
ATOM 2137 O O . ALA A 1 262 ? -52.057 -7.158 77.870 1.00 60.56 262 ALA A O 1
ATOM 2138 N N . GLY A 1 263 ? -53.025 -6.782 79.833 1.00 63.88 263 GLY A N 1
ATOM 2139 C CA . GLY A 1 263 ? -51.869 -6.080 80.422 1.00 63.88 263 GLY A CA 1
ATOM 2140 C C . GLY A 1 263 ? -52.254 -4.860 81.267 1.00 63.88 263 GLY A C 1
ATOM 2141 O O . GLY A 1 263 ? -53.401 -4.429 81.230 1.00 63.88 263 GLY A O 1
ATOM 2142 N N . LEU A 1 264 ? -51.298 -4.364 82.079 1.00 50.19 264 LEU A N 1
ATOM 2143 C CA . LEU A 1 264 ? -51.438 -3.328 83.132 1.00 50.19 264 LEU A CA 1
ATOM 2144 C C . LEU A 1 264 ? -52.878 -3.149 83.669 1.00 50.19 264 LEU A C 1
ATOM 2146 O O . LEU A 1 264 ? -53.426 -2.050 83.665 1.00 50.19 264 LEU A O 1
ATOM 2150 N N . GLY A 1 265 ? -53.475 -4.248 84.146 1.00 59.03 265 GLY A N 1
ATOM 2151 C CA . GLY A 1 265 ? -54.755 -4.241 84.861 1.00 59.03 265 GLY A CA 1
ATOM 2152 C C . GLY A 1 265 ? -55.984 -4.781 84.118 1.00 59.03 265 GLY A C 1
ATOM 2153 O O . GLY A 1 265 ? -57.054 -4.768 84.717 1.00 59.03 265 GLY A O 1
ATOM 2154 N N . TYR A 1 266 ? -55.874 -5.270 82.876 1.00 56.53 266 TYR A N 1
ATOM 2155 C CA . TYR A 1 266 ? -56.984 -5.943 82.173 1.00 56.53 266 TYR A CA 1
ATOM 2156 C C . TYR A 1 266 ? -56.717 -7.439 81.937 1.00 56.53 266 TYR A C 1
ATOM 2158 O O . TYR A 1 266 ? -55.652 -7.805 81.433 1.00 56.53 266 TYR A O 1
ATOM 2166 N N . GLU A 1 267 ? -57.697 -8.282 82.286 1.00 57.03 267 GLU A N 1
ATOM 2167 C CA . GLU A 1 267 ? -57.700 -9.734 82.051 1.00 57.03 267 GLU A CA 1
ATOM 2168 C C . GLU A 1 267 ? -58.101 -10.086 80.609 1.00 57.03 267 GLU A C 1
ATOM 2170 O O . GLU A 1 267 ? -58.894 -9.399 79.960 1.00 57.03 267 GLU A O 1
ATOM 2175 N N . GLU A 1 268 ? -57.524 -11.177 80.115 1.00 53.78 268 GLU A N 1
ATOM 2176 C CA . GLU A 1 268 ? -57.670 -11.701 78.758 1.00 53.78 268 GLU A CA 1
ATOM 2177 C C . GLU A 1 268 ? -59.124 -12.160 78.510 1.00 53.78 268 GLU A C 1
ATOM 2179 O O . GLU A 1 268 ? -59.632 -13.074 79.162 1.00 53.78 268 GLU A O 1
ATOM 2184 N N . MET A 1 269 ? -59.845 -11.508 77.589 1.00 56.75 269 MET A N 1
ATOM 2185 C CA . MET A 1 269 ? -61.209 -11.917 77.231 1.00 56.75 269 MET A CA 1
ATOM 2186 C C . MET A 1 269 ? -61.167 -13.100 76.250 1.00 56.75 269 MET A C 1
ATOM 2188 O O . MET A 1 269 ? -60.918 -12.919 75.062 1.00 56.75 269 MET A O 1
ATOM 2192 N N . ASN A 1 270 ? -61.486 -14.302 76.741 1.00 50.19 270 ASN A N 1
ATOM 2193 C CA . ASN A 1 270 ? -61.414 -15.595 76.032 1.00 50.19 270 ASN A CA 1
ATOM 2194 C C . ASN A 1 270 ? -62.292 -15.765 74.767 1.00 50.19 270 ASN A C 1
ATOM 2196 O O . ASN A 1 270 ? -62.305 -16.849 74.193 1.00 50.19 270 ASN A O 1
ATOM 2200 N N . ASN A 1 271 ? -63.013 -14.738 74.298 1.00 56.12 271 ASN A N 1
ATOM 2201 C CA . ASN A 1 271 ? -63.999 -14.869 73.211 1.00 56.12 271 ASN A CA 1
ATOM 2202 C C . ASN A 1 271 ? -63.864 -13.804 72.105 1.00 56.12 271 ASN A C 1
ATOM 2204 O O . ASN A 1 271 ? -64.874 -13.331 71.581 1.00 56.12 271 ASN A O 1
ATOM 2208 N N . VAL A 1 272 ? -62.650 -13.400 71.721 1.00 51.25 272 VAL A N 1
ATOM 2209 C CA . VAL A 1 272 ? -62.497 -12.515 70.554 1.00 51.25 272 VAL A CA 1
ATOM 2210 C C . VAL A 1 272 ? -62.458 -13.360 69.282 1.00 51.25 272 VAL A C 1
ATOM 2212 O O . VAL A 1 272 ? -61.478 -14.040 68.991 1.00 51.25 272 VAL A O 1
ATOM 2215 N N . THR A 1 273 ? -63.542 -13.322 68.507 1.00 55.34 273 THR A N 1
ATOM 2216 C CA . THR A 1 273 ? -63.575 -13.870 67.148 1.00 55.34 273 THR A CA 1
ATOM 2217 C C . THR A 1 273 ? -62.482 -13.204 66.319 1.00 55.34 273 THR A C 1
ATOM 2219 O O . THR A 1 273 ? -62.537 -11.995 66.086 1.00 55.34 273 THR A O 1
ATOM 2222 N N . HIS A 1 274 ? -61.499 -13.984 65.864 1.00 49.72 274 HIS A N 1
ATOM 2223 C CA . HIS A 1 274 ? -60.535 -13.547 64.861 1.00 49.72 274 HIS A CA 1
ATOM 2224 C C . HIS A 1 274 ? -61.294 -13.115 63.602 1.00 49.72 274 HIS A C 1
ATOM 2226 O O . HIS A 1 274 ? -61.712 -13.945 62.796 1.00 49.72 274 HIS A O 1
ATOM 2232 N N . PHE A 1 275 ? -61.495 -11.813 63.419 1.00 54.50 275 PHE A N 1
ATOM 2233 C CA . PHE A 1 275 ? -61.851 -11.305 62.106 1.00 54.50 275 PHE A CA 1
ATOM 2234 C C . PHE A 1 275 ? -60.578 -11.318 61.271 1.00 54.50 275 PHE A C 1
ATOM 2236 O O . PHE A 1 275 ? -59.586 -10.685 61.631 1.00 54.50 275 PHE A O 1
ATOM 2243 N N . ASN A 1 276 ? -60.601 -12.077 60.175 1.00 55.59 276 ASN A N 1
ATOM 2244 C CA . ASN A 1 276 ? -59.548 -12.029 59.171 1.00 55.59 276 ASN A CA 1
ATOM 2245 C C . ASN A 1 276 ? -59.276 -10.565 58.825 1.00 55.59 276 ASN A C 1
ATOM 2247 O O . ASN A 1 276 ? -60.214 -9.815 58.546 1.00 55.59 276 ASN A O 1
ATOM 2251 N N . ASN A 1 277 ? -58.004 -10.166 58.842 1.00 50.12 277 ASN A N 1
ATOM 2252 C CA . ASN A 1 277 ? -57.593 -8.859 58.351 1.00 50.12 277 ASN A CA 1
ATOM 2253 C C . ASN A 1 277 ? -58.031 -8.750 56.886 1.00 50.12 277 ASN A C 1
ATOM 2255 O O . ASN A 1 277 ? -57.380 -9.277 55.983 1.00 50.12 277 ASN A O 1
ATOM 2259 N N . PHE A 1 278 ? -59.159 -8.084 56.644 1.00 54.78 278 PHE A N 1
ATOM 2260 C CA . PHE A 1 278 ? -59.567 -7.698 55.307 1.00 54.78 278 PHE A CA 1
ATOM 2261 C C . PHE A 1 278 ? -58.650 -6.553 54.891 1.00 54.78 278 PHE A C 1
ATOM 2263 O O . PHE A 1 278 ? -58.960 -5.381 55.093 1.00 54.78 278 PHE A O 1
ATOM 2270 N N . PHE A 1 279 ? -57.502 -6.887 54.301 1.00 51.41 279 PHE A N 1
ATOM 2271 C CA . PHE A 1 279 ? -56.850 -5.949 53.403 1.00 51.41 279 PHE A CA 1
ATOM 2272 C C . PHE A 1 279 ? -57.867 -5.639 52.309 1.00 51.41 279 PHE A C 1
ATOM 2274 O O . PHE A 1 279 ? -58.136 -6.468 51.437 1.00 51.41 279 PHE A O 1
ATOM 2281 N N . VAL A 1 280 ? -58.486 -4.461 52.386 1.00 56.84 280 VAL A N 1
ATOM 2282 C CA . VAL A 1 280 ? -59.283 -3.940 51.283 1.00 56.84 280 VAL A CA 1
ATOM 2283 C C . VAL A 1 280 ? -58.309 -3.828 50.119 1.00 56.84 280 VAL A C 1
ATOM 2285 O O . VAL A 1 280 ? -57.418 -2.977 50.134 1.00 56.84 280 VAL A O 1
ATOM 2288 N N . LYS A 1 281 ? -58.420 -4.740 49.142 1.00 59.81 281 LYS A N 1
ATOM 2289 C CA . LYS A 1 281 ? -57.675 -4.630 47.887 1.00 59.81 281 LYS A CA 1
ATOM 2290 C C . LYS A 1 281 ? -57.883 -3.208 47.390 1.00 59.81 281 LYS A C 1
ATOM 2292 O O . LYS A 1 281 ? -59.025 -2.765 47.267 1.00 59.81 281 LYS A O 1
ATOM 2297 N N . LYS A 1 282 ? -56.787 -2.491 47.136 1.00 58.53 282 LYS A N 1
ATOM 2298 C CA . LYS A 1 282 ? -56.843 -1.197 46.461 1.00 58.53 282 LYS A CA 1
ATOM 2299 C C . LYS A 1 282 ? -57.690 -1.409 45.208 1.00 58.53 282 LYS A C 1
ATOM 2301 O O . LYS A 1 282 ? -57.333 -2.236 44.372 1.00 58.53 282 LYS A O 1
ATOM 2306 N N . ASN A 1 283 ? -58.831 -0.727 45.116 1.00 63.94 283 ASN A N 1
ATOM 2307 C CA . ASN A 1 283 ? -59.572 -0.654 43.866 1.00 63.94 283 ASN A CA 1
ATOM 2308 C C . ASN A 1 283 ? -58.652 0.074 42.891 1.00 63.94 283 ASN A C 1
ATOM 2310 O O . ASN A 1 283 ? -58.561 1.300 42.915 1.00 63.94 283 ASN A O 1
ATOM 2314 N N . GLU A 1 284 ? -57.905 -0.684 42.095 1.00 60.53 284 GLU A N 1
ATOM 2315 C CA . GLU A 1 284 ? -57.226 -0.134 40.937 1.00 60.53 284 GLU A CA 1
ATOM 2316 C C . GLU A 1 284 ? -58.329 0.413 40.031 1.00 60.53 284 GLU A C 1
ATOM 2318 O O . GLU A 1 284 ? -59.200 -0.359 39.606 1.00 60.53 284 GLU A O 1
ATOM 2323 N N . PRO A 1 285 ? -58.383 1.736 39.784 1.00 64.56 285 PRO A N 1
ATOM 2324 C CA . PRO A 1 285 ? -59.288 2.240 38.778 1.00 64.56 285 PRO A CA 1
ATOM 2325 C C . PRO A 1 285 ? -58.891 1.544 37.485 1.00 64.56 285 PRO A C 1
ATOM 2327 O O . PRO A 1 285 ? -57.762 1.652 37.013 1.00 64.56 285 PRO A O 1
ATOM 2330 N N . LYS A 1 286 ? -59.825 0.769 36.950 1.00 63.72 286 LYS A N 1
ATOM 2331 C CA . LYS A 1 286 ? -59.744 0.213 35.613 1.00 63.72 286 LYS A CA 1
ATOM 2332 C C . LYS A 1 286 ? -59.712 1.397 34.649 1.00 63.72 286 LYS A C 1
ATOM 2334 O O . LYS A 1 286 ? -60.758 1.941 34.303 1.00 63.72 286 LYS A O 1
ATOM 2339 N N . ILE A 1 287 ? -58.511 1.864 34.310 1.00 65.62 287 ILE A N 1
ATOM 2340 C CA . ILE A 1 287 ? -58.311 2.950 33.353 1.00 65.62 287 ILE A CA 1
ATOM 2341 C C . ILE A 1 287 ? -58.542 2.339 31.980 1.00 65.62 287 ILE A C 1
ATOM 2343 O O . ILE A 1 287 ? -57.651 1.769 31.364 1.00 65.62 287 ILE A O 1
ATOM 2347 N N . ILE A 1 288 ? -59.789 2.413 31.541 1.00 70.62 288 ILE A N 1
ATOM 2348 C CA . ILE A 1 288 ? -60.185 2.018 30.200 1.00 70.62 288 ILE A CA 1
ATOM 2349 C C . ILE A 1 288 ? -59.821 3.176 29.276 1.00 70.62 288 ILE A C 1
ATOM 2351 O O . ILE A 1 288 ? -60.111 4.338 29.573 1.00 70.62 288 ILE A O 1
ATOM 2355 N N . CYS A 1 289 ? -59.186 2.877 28.147 1.00 70.62 289 CYS A N 1
ATOM 2356 C CA . CYS A 1 289 ? -58.918 3.893 27.138 1.00 70.62 289 CYS A CA 1
ATOM 2357 C C . CYS A 1 289 ? -60.242 4.476 26.611 1.00 70.62 289 CYS A C 1
ATOM 2359 O O . CYS A 1 289 ? -61.027 3.761 25.985 1.00 70.62 289 CYS A O 1
ATOM 2361 N N . ASN A 1 290 ? -60.463 5.784 26.798 1.00 67.38 290 ASN A N 1
ATOM 2362 C CA . ASN A 1 290 ? -61.677 6.495 26.360 1.00 67.38 290 ASN A CA 1
ATOM 2363 C C . ASN A 1 290 ? -61.931 6.445 24.842 1.00 67.38 290 ASN A C 1
ATOM 2365 O O . ASN A 1 290 ? -63.014 6.814 24.398 1.00 67.38 290 ASN A O 1
ATOM 2369 N N . TYR A 1 291 ? -60.950 6.014 24.045 1.00 63.31 291 TYR A N 1
ATOM 2370 C CA . TYR A 1 291 ? -61.068 5.956 22.590 1.00 63.31 291 TYR A CA 1
ATOM 2371 C C . TYR A 1 291 ? -61.397 4.556 22.055 1.00 63.31 291 TYR A C 1
ATOM 2373 O O . TYR A 1 291 ? -62.087 4.432 21.049 1.00 63.31 291 TYR A O 1
ATOM 2381 N N . CYS A 1 292 ? -60.924 3.489 22.708 1.00 77.19 292 CYS A N 1
ATOM 2382 C CA . CYS A 1 292 ? -61.092 2.117 22.209 1.00 77.19 292 CYS A CA 1
ATOM 2383 C C . CYS A 1 292 ? -61.764 1.150 23.195 1.00 77.19 292 CYS A C 1
ATOM 2385 O O . CYS A 1 292 ? -61.988 -0.008 22.845 1.00 77.19 292 CYS A O 1
ATOM 2387 N N . GLY A 1 293 ? -62.106 1.602 24.406 1.00 68.62 293 GLY A N 1
ATOM 2388 C CA . GLY A 1 293 ? -62.938 0.851 25.350 1.00 68.62 293 GLY A CA 1
ATOM 2389 C C . GLY A 1 293 ? -62.292 -0.409 25.934 1.00 68.62 293 GLY A C 1
ATOM 2390 O O . GLY A 1 293 ? -62.993 -1.220 26.537 1.00 68.62 293 GLY A O 1
ATOM 2391 N N . ARG A 1 294 ? -60.978 -0.601 25.764 1.00 62.34 294 ARG A N 1
ATOM 2392 C CA . ARG A 1 294 ? -60.249 -1.742 26.332 1.00 62.34 294 ARG A CA 1
ATOM 2393 C C . ARG A 1 294 ? -59.540 -1.369 27.629 1.00 62.34 294 ARG A C 1
ATOM 2395 O O . ARG A 1 294 ? -59.051 -0.247 27.772 1.00 62.34 294 ARG A O 1
ATOM 2402 N N . LEU A 1 295 ? -59.564 -2.340 28.539 1.00 64.50 295 LEU A N 1
ATOM 2403 C CA . LEU A 1 295 ? -58.788 -2.402 29.774 1.00 64.50 295 LEU A CA 1
ATOM 2404 C C . LEU A 1 295 ? -57.316 -2.661 29.483 1.00 64.50 295 LEU A C 1
ATOM 2406 O O . LEU A 1 295 ? -57.059 -3.439 28.536 1.00 64.50 295 LEU A O 1
#

Sequence (295 aa):
MLVHEYELFMMHDNENISDMFTRFTTIINSLKNLCKSYPNHELVRKILRCLPKSWTPKGHPTPTKKTFKKYPHKEESIKKEELICYECKKPGYFKSDCLSLKKKSNKSYEHSKKKKSMGATWDDSDESSSDEESDGEVANIAFMAIEDEEEDGVHFSFDELQDAYENLFHEYKNVCLKNKSLKKNAISMLKEIETLKNENNSYINEIENLNVSLKLSNDSKEENENLKLEIDALKKTFSNFSNSSDKLDNLLGLQRCVFDKAGLGYEEMNNVTHFNNFFVKKNEPKIICNYCGRL

Radius of gyration: 56.27 Å; Cα contacts (8 Å, |Δi|>4): 55; chains: 1; bounding box: 122×77×149 Å